Protein AF-0000000066306804 (afdb_homodimer)

Radius of gyration: 21.75 Å; Cα contacts (8 Å, |Δi|>4): 170; chains: 2; bounding box: 60×57×43 Å

pLDDT: mean 92.31, std 11.93, range [40.09, 97.94]

Nearest PDB structures (foldseek):
  1xsv-assembly1_B  TM=9.753E-01  e=1.752E-10  Staphylococcus aureus
  1s7o-assembly1_C  TM=7.996E-01  e=5.545E-06  Streptococcus pyogenes serotype M3
  6in7-assembly1_B  TM=7.404E-01  e=1.002E-01  Pseudomonas aeruginosa PAO1
  8z6g-assembly3_F  TM=7.260E-01  e=1.002E-01  Pseudomonas aeruginosa
  8z6g-assembly1_B  TM=7.284E-01  e=1.326E-01  Pseudomonas aeruginosa

Organism: Staphylococcus epidermidis (strain ATCC 35984 / DSM 28319 / BCRC 17069 / CCUG 31568 / BM 3577 / RP62A) (NCBI:txid176279)

Sequence (220 aa):
MGQNDLVKTLRMNYLFDFYQSLLTNKQKNYLELFYLQDYSLSEIADTFEVSRQAVYDNIRRTGDLVEDYESKLRLYQRFEKRRELYNLMKQSLNQPELLKQYITQLEELEMGQNDLVKTLRMNYLFDFYQSLLTNKQKNYLELFYLQDYSLSEIADTFEVSRQAVYDNIRRTGDLVEDYESKLRLYQRFEKRRELYNLMKQSLNQPELLKQYITQLEELE

InterPro domains:
  IPR007394 Putative helix-turn-helix protein, YlxM/p13-like [MF_00245] (6-103)
  IPR007394 Putative helix-turn-helix protein, YlxM/p13-like [PF04297] (7-103)
  IPR007394 Putative helix-turn-helix protein, YlxM/p13-like [PTHR40083] (5-109)
  IPR013324 RNA polymerase sigma factor, region 3/4-like [SSF88659] (5-107)
  IPR036388 Winged helix-like DNA-binding domain superfamily [G3DSA:1.10.10.10] (1-110)
  IPR054831 UPF0122 family protein [NF045758] (8-77)

Secondary structure (DSSP, 8-state):
--HHHHHHHHHHHHHHHHHGGGS-HHHHHHHIIIIIS---HHHHHHHHT--HHHHHHHHHHHHHHHHHHHHHH-HHHHHHHHHHHHHHHHHTTT-HHHHHHHHHHHHHH-/--HHHHHHHHHHHHHHHHHGGGS-HHHHHHHIIIIIS---HHHHHHHHT--HHHHHHHHHHHHHHHHHHHHHH-HHHHHHHHHHHHHHHHHTTT-HHHHHHHHHHHHHH-

Solvent-accessible surface area (backbone atoms only — not comparable to full-atom values): 12088 Å² total; per-residue (Å²): 126,54,77,73,49,51,54,52,44,54,52,46,55,56,49,41,72,69,46,43,73,79,44,52,70,69,54,39,50,51,43,43,38,40,71,70,65,65,42,50,56,60,56,51,11,61,73,69,72,49,52,46,63,58,42,47,51,48,46,52,51,46,50,52,49,52,51,49,49,37,76,58,62,34,59,64,62,49,48,53,51,48,49,52,50,50,53,52,39,68,77,34,43,90,34,44,70,59,39,52,50,50,52,52,51,52,59,67,70,101,126,54,77,72,50,52,53,52,44,54,52,45,56,56,48,41,74,68,47,42,73,79,44,54,71,67,54,39,50,51,43,42,38,41,70,71,64,65,42,49,55,60,56,50,11,62,73,68,72,49,51,46,63,58,43,48,51,49,45,51,53,46,49,52,49,51,51,49,49,38,76,58,60,35,58,64,62,48,49,54,52,48,50,52,48,51,54,51,40,69,77,33,42,92,34,46,71,60,39,52,51,49,52,51,52,52,58,66,71,99

Structure (mmCIF, N/CA/C/O backbone):
data_AF-0000000066306804-model_v1
#
loop_
_entity.id
_entity.type
_entity.pdbx_description
1 polymer 'UPF0122 protein SERP0802'
#
loop_
_atom_site.group_PDB
_atom_site.id
_atom_site.type_symbol
_atom_site.label_atom_id
_atom_site.label_alt_id
_atom_site.label_comp_id
_atom_site.label_asym_id
_atom_site.label_entity_id
_atom_site.label_seq_id
_atom_site.pdbx_PDB_ins_code
_atom_site.Cartn_x
_atom_site.Cartn_y
_atom_site.Cartn_z
_atom_site.occupancy
_atom_site.B_iso_or_equiv
_atom_site.auth_seq_id
_atom_site.auth_comp_id
_atom_site.auth_asym_id
_atom_site.auth_atom_id
_atom_site.pdbx_PDB_model_num
ATOM 1 N N . MET A 1 1 ? 31.297 4.625 1.407 1 40.09 1 MET A N 1
ATOM 2 C CA . MET A 1 1 ? 30 4.172 1.903 1 40.09 1 MET A CA 1
ATOM 3 C C . MET A 1 1 ? 30.078 2.725 2.381 1 40.09 1 MET A C 1
ATOM 5 O O . MET A 1 1 ? 30.484 1.838 1.63 1 40.09 1 MET A O 1
ATOM 9 N N . GLY A 1 2 ? 29.953 2.533 3.582 1 46.19 2 GLY A N 1
ATOM 10 C CA . GLY A 1 2 ? 30.234 1.192 4.066 1 46.19 2 GLY A CA 1
ATOM 11 C C . GLY A 1 2 ? 29.234 0.155 3.59 1 46.19 2 GLY A C 1
ATOM 12 O O . GLY A 1 2 ? 28.25 0.491 2.934 1 46.19 2 GLY A O 1
ATOM 13 N N . GLN A 1 3 ? 29.578 -1.092 3.752 1 44.31 3 GLN A N 1
ATOM 14 C CA . GLN A 1 3 ? 28.75 -2.246 3.404 1 44.31 3 GLN A CA 1
ATOM 15 C C . GLN A 1 3 ? 27.297 -2.043 3.834 1 44.31 3 GLN A C 1
ATOM 17 O O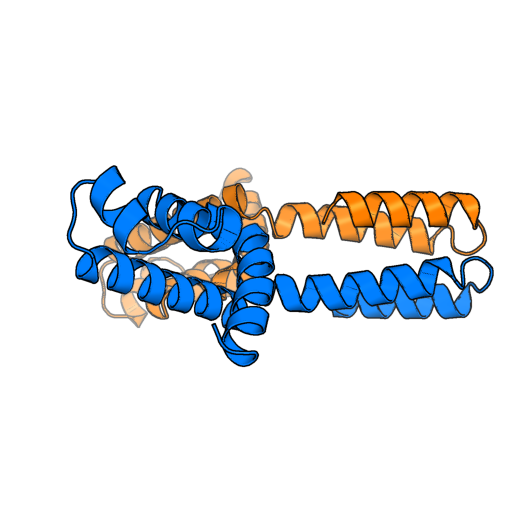 . GLN A 1 3 ? 26.375 -2.389 3.1 1 44.31 3 GLN A O 1
ATOM 22 N N . ASN A 1 4 ? 26.938 -1.532 5.156 1 45.56 4 ASN A N 1
ATOM 23 C CA . ASN A 1 4 ? 25.625 -1.22 5.707 1 45.56 4 ASN A CA 1
ATOM 24 C C . ASN A 1 4 ? 24.906 -0.161 4.875 1 45.56 4 ASN A C 1
ATOM 26 O O . ASN A 1 4 ? 23.688 -0.172 4.773 1 45.56 4 ASN A O 1
ATOM 30 N N . ASP A 1 5 ? 25.75 0.69 4.234 1 58.34 5 ASP A N 1
ATOM 31 C CA . ASP A 1 5 ? 25.219 1.785 3.426 1 58.34 5 ASP A CA 1
ATOM 32 C C . ASP A 1 5 ? 24.609 1.264 2.125 1 58.34 5 ASP A C 1
ATOM 34 O O . ASP A 1 5 ? 23.562 1.738 1.688 1 58.34 5 ASP A O 1
ATOM 38 N N . LEU A 1 6 ? 25.266 0.229 1.616 1 54.91 6 LEU A N 1
ATOM 39 C CA . LEU A 1 6 ? 24.812 -0.318 0.342 1 54.91 6 LEU A CA 1
ATOM 40 C C . LEU A 1 6 ? 23.469 -1.017 0.499 1 54.91 6 LEU A C 1
ATOM 42 O O . LEU A 1 6 ? 22.578 -0.872 -0.351 1 54.91 6 LEU A O 1
ATOM 46 N N . VAL A 1 7 ? 23.438 -1.779 1.509 1 56.75 7 VAL A N 1
ATOM 47 C CA . VAL A 1 7 ? 22.203 -2.537 1.763 1 56.75 7 VAL A CA 1
ATOM 48 C C . VAL A 1 7 ? 21.047 -1.578 2.021 1 56.75 7 VAL A C 1
ATOM 50 O O . VAL A 1 7 ? 19.938 -1.802 1.548 1 56.75 7 VAL A O 1
ATOM 53 N N . LYS A 1 8 ? 21.328 -0.623 2.725 1 69.38 8 LYS A N 1
ATOM 54 C CA . LYS A 1 8 ? 20.312 0.396 2.979 1 69.38 8 LYS A CA 1
ATOM 55 C C . LYS A 1 8 ? 19.891 1.08 1.683 1 69.38 8 LYS A C 1
ATOM 57 O O . LYS A 1 8 ? 18.703 1.361 1.484 1 69.38 8 LYS A O 1
ATOM 62 N N . THR A 1 9 ? 20.797 1.147 0.812 1 80.25 9 THR A N 1
ATOM 63 C CA . THR A 1 9 ? 20.531 1.796 -0.469 1 80.25 9 THR A CA 1
ATOM 64 C C . THR A 1 9 ? 19.641 0.921 -1.349 1 80.25 9 THR A C 1
ATOM 66 O O . THR A 1 9 ? 18.672 1.407 -1.944 1 80.25 9 THR A O 1
ATOM 69 N N . LEU A 1 10 ? 19.984 -0.354 -1.364 1 82.62 10 LEU A N 1
ATOM 70 C CA . LEU A 1 10 ? 19.188 -1.25 -2.201 1 82.62 10 LEU A CA 1
ATOM 71 C C . LEU A 1 10 ? 17.75 -1.344 -1.693 1 82.62 10 LEU A C 1
ATOM 73 O O . LEU A 1 10 ? 16.812 -1.277 -2.48 1 82.62 10 LEU A O 1
ATOM 77 N N . ARG A 1 11 ? 17.594 -1.507 -0.396 1 88.94 11 ARG A N 1
ATOM 78 C CA . ARG A 1 11 ? 16.266 -1.574 0.213 1 88.94 11 ARG A CA 1
ATOM 79 C C . ARG A 1 11 ? 15.469 -0.312 -0.08 1 88.94 11 ARG A C 1
ATOM 81 O O . ARG A 1 11 ? 14.289 -0.388 -0.435 1 88.94 11 ARG A O 1
ATOM 88 N N . MET A 1 12 ? 16.094 0.75 -0.018 1 91.44 12 MET A N 1
ATOM 89 C CA . MET A 1 12 ? 15.406 2.012 -0.266 1 91.44 12 MET A CA 1
ATOM 90 C C . MET A 1 12 ? 14.945 2.104 -1.717 1 91.44 12 MET A C 1
ATOM 92 O O . MET A 1 12 ? 13.875 2.648 -1.999 1 91.44 12 MET A O 1
ATOM 96 N N . ASN A 1 13 ? 15.727 1.547 -2.633 1 90.06 13 ASN A N 1
ATOM 97 C CA . ASN A 1 13 ? 15.328 1.533 -4.035 1 90.06 13 ASN A CA 1
ATOM 98 C C . ASN A 1 13 ? 14.023 0.764 -4.238 1 90.06 13 ASN A C 1
ATOM 100 O O . ASN A 1 13 ? 13.125 1.227 -4.945 1 90.06 13 ASN A O 1
ATOM 104 N N . TYR A 1 14 ? 13.977 -0.297 -3.535 1 91.81 14 TYR A N 1
ATOM 105 C CA . TYR A 1 14 ? 12.766 -1.104 -3.652 1 91.81 14 TYR A CA 1
ATOM 106 C C . TYR A 1 14 ? 11.586 -0.419 -2.971 1 91.81 14 TYR A C 1
ATOM 108 O O . TYR A 1 14 ? 10.492 -0.342 -3.537 1 91.81 14 TYR A O 1
ATOM 116 N N . LEU A 1 15 ? 11.828 0.082 -1.816 1 95.06 15 LEU A N 1
ATOM 117 C CA . LEU A 1 15 ? 10.758 0.746 -1.083 1 95.06 15 LEU A CA 1
ATOM 118 C C . LEU A 1 15 ? 10.266 1.978 -1.836 1 95.06 15 LEU A C 1
ATOM 120 O O . LEU A 1 15 ? 9.07 2.275 -1.833 1 95.06 15 LEU A O 1
ATOM 124 N N . PHE A 1 16 ? 11.195 2.637 -2.465 1 93.94 16 PHE A N 1
ATOM 125 C CA . PHE A 1 16 ? 10.852 3.824 -3.236 1 93.94 16 PHE A CA 1
ATOM 126 C C . PHE A 1 16 ? 9.828 3.49 -4.316 1 93.94 16 PHE A C 1
ATOM 128 O O . PHE A 1 16 ? 8.867 4.234 -4.52 1 93.94 16 PHE A O 1
ATOM 135 N N . ASP A 1 17 ? 9.961 2.416 -4.926 1 92.31 17 ASP A N 1
ATOM 136 C CA . ASP A 1 17 ? 9.062 2.008 -6.008 1 92.31 17 ASP A CA 1
ATOM 137 C C . ASP A 1 17 ? 7.633 1.834 -5.5 1 92.31 17 ASP A C 1
ATOM 139 O O . ASP A 1 17 ? 6.676 2.129 -6.219 1 92.31 17 ASP A O 1
ATOM 143 N N . PHE A 1 18 ? 7.465 1.447 -4.316 1 95 18 PHE A N 1
ATOM 144 C CA . PHE A 1 18 ? 6.152 1.123 -3.766 1 95 18 PHE A CA 1
ATOM 145 C C . PHE A 1 18 ? 5.508 2.355 -3.143 1 95 18 PHE A C 1
ATOM 147 O O . PHE A 1 18 ? 4.289 2.52 -3.201 1 95 18 PHE A O 1
ATOM 154 N N . TYR A 1 19 ? 6.359 3.199 -2.617 1 96.56 19 TYR A N 1
ATOM 155 C CA . TYR A 1 19 ? 5.75 4.176 -1.725 1 96.56 19 TYR A CA 1
ATOM 156 C C . TYR A 1 19 ? 5.992 5.598 -2.223 1 96.56 19 TYR A C 1
ATOM 158 O O . TYR A 1 19 ? 5.492 6.559 -1.639 1 96.56 19 TYR A O 1
ATOM 166 N N . GLN A 1 20 ? 6.664 5.816 -3.354 1 95 20 GLN A N 1
ATOM 167 C CA . GLN A 1 20 ? 7.008 7.152 -3.828 1 95 20 GLN A CA 1
ATOM 168 C C . GLN A 1 20 ? 5.754 7.973 -4.121 1 95 20 GLN A C 1
ATOM 170 O O . GLN A 1 20 ? 5.758 9.195 -3.965 1 95 20 GLN A O 1
ATOM 175 N N . SER A 1 21 ? 4.746 7.281 -4.484 1 96.06 21 SER A N 1
ATOM 176 C CA . SER A 1 21 ? 3.529 7.992 -4.859 1 96.06 21 SER A CA 1
ATOM 177 C C . SER A 1 21 ? 2.879 8.648 -3.646 1 96.06 21 SER A C 1
ATOM 179 O O . SER A 1 21 ? 2.025 9.531 -3.795 1 96.06 21 SER A O 1
ATOM 181 N N . LEU A 1 22 ? 3.244 8.281 -2.43 1 96.44 22 LEU A N 1
ATOM 182 C CA . LEU A 1 22 ? 2.691 8.844 -1.202 1 96.44 22 LEU A CA 1
ATOM 183 C C . LEU A 1 22 ? 3.506 10.047 -0.742 1 96.44 22 LEU A C 1
ATOM 185 O O . LEU A 1 22 ? 3.117 10.742 0.2 1 96.44 22 LEU A O 1
ATOM 189 N N . LEU A 1 23 ? 4.613 10.273 -1.404 1 96.81 23 LEU A N 1
ATOM 190 C CA . LEU A 1 23 ? 5.531 11.328 -0.989 1 96.81 23 LEU A CA 1
ATOM 191 C C . LEU A 1 23 ? 5.223 12.633 -1.713 1 96.81 23 LEU A C 1
ATOM 193 O O . LEU A 1 23 ? 4.629 12.625 -2.793 1 96.81 23 LEU A O 1
ATOM 197 N N . THR A 1 24 ? 5.59 13.695 -1.094 1 96.06 24 THR A N 1
ATOM 198 C CA . THR A 1 24 ? 5.52 14.969 -1.795 1 96.06 24 THR A CA 1
ATOM 199 C C . THR A 1 24 ? 6.551 15.031 -2.918 1 96.06 24 THR A C 1
ATOM 201 O O . THR A 1 24 ? 7.492 14.234 -2.943 1 96.06 24 THR A O 1
ATOM 204 N N . ASN A 1 25 ? 6.391 15.969 -3.875 1 96 25 ASN A N 1
ATOM 205 C CA . ASN A 1 25 ? 7.336 16.125 -4.973 1 96 25 ASN A CA 1
ATOM 206 C C . ASN A 1 25 ? 8.75 16.391 -4.465 1 96 25 ASN A C 1
ATOM 208 O O . ASN A 1 25 ? 9.719 15.836 -4.984 1 96 25 ASN A O 1
ATOM 212 N N . LYS A 1 26 ? 8.805 17.172 -3.463 1 95.69 26 LYS A N 1
ATOM 213 C CA . LYS A 1 26 ? 10.117 17.5 -2.904 1 95.69 26 LYS A CA 1
ATOM 214 C C . LYS A 1 26 ? 10.789 16.266 -2.328 1 95.69 26 LYS A C 1
ATOM 216 O O . LYS A 1 26 ? 11.961 16 -2.613 1 95.69 26 LYS A O 1
ATOM 221 N N . GLN A 1 27 ? 10.062 15.5 -1.583 1 95.75 27 GLN A N 1
ATOM 222 C CA . GLN A 1 27 ? 10.57 14.273 -0.989 1 95.75 27 GLN A CA 1
ATOM 223 C C . GLN A 1 27 ? 11 13.281 -2.064 1 95.75 27 GLN A C 1
ATOM 225 O O . GLN A 1 27 ? 12.094 12.711 -1.987 1 95.75 27 GLN A O 1
ATOM 230 N N . LYS A 1 28 ? 10.156 13.203 -3.014 1 95.69 28 LYS A N 1
ATOM 231 C CA . LYS A 1 28 ? 10.406 12.281 -4.121 1 95.69 28 LYS A CA 1
ATOM 232 C C . LYS A 1 28 ? 11.68 12.664 -4.875 1 95.69 28 LYS A C 1
ATOM 234 O O . LYS A 1 28 ? 12.531 11.812 -5.137 1 95.69 28 LYS A O 1
ATOM 239 N N . ASN A 1 29 ? 11.773 13.875 -5.145 1 95.38 29 ASN A N 1
ATOM 240 C CA . ASN A 1 29 ? 12.914 14.359 -5.914 1 95.38 29 ASN A CA 1
ATOM 241 C C . ASN A 1 29 ? 14.234 14.133 -5.168 1 95.38 29 ASN A C 1
ATOM 243 O O . ASN A 1 29 ? 15.203 13.641 -5.75 1 95.38 29 ASN A O 1
ATOM 247 N N . TYR A 1 30 ? 14.227 14.469 -3.924 1 95.44 30 TYR A N 1
ATOM 248 C CA . TYR A 1 30 ? 15.438 14.297 -3.127 1 95.44 30 TYR A CA 1
ATOM 249 C C . TYR A 1 30 ? 15.859 12.836 -3.082 1 95.44 30 TYR A C 1
ATOM 251 O O . TYR A 1 30 ? 17.031 12.516 -3.283 1 95.44 30 TYR A O 1
ATOM 259 N N . LEU A 1 31 ? 14.938 11.992 -2.828 1 94 31 LEU A 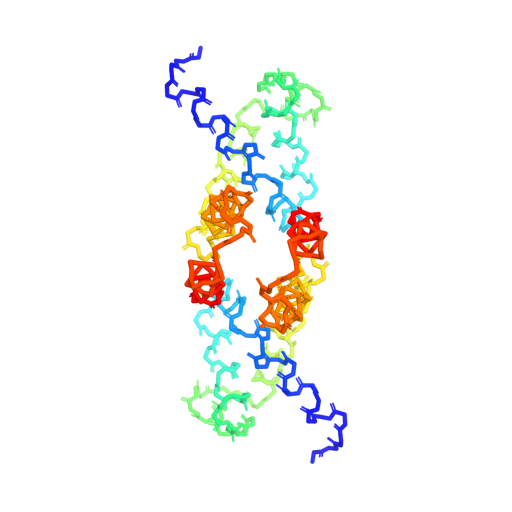N 1
ATOM 260 C CA . LEU A 1 31 ? 15.227 10.57 -2.709 1 94 31 LEU A CA 1
ATOM 261 C C . LEU A 1 31 ? 15.719 10 -4.039 1 94 31 LEU A C 1
ATOM 263 O O . LEU A 1 31 ? 16.688 9.242 -4.074 1 94 31 LEU A O 1
ATOM 267 N N . GLU A 1 32 ? 15.008 10.406 -5.066 1 94.06 32 GLU A N 1
ATOM 268 C CA . GLU A 1 32 ? 15.367 9.922 -6.395 1 94.06 32 GLU A CA 1
ATOM 269 C C . GLU A 1 32 ? 16.797 10.328 -6.762 1 94.06 32 GLU A C 1
ATOM 271 O O . GLU A 1 32 ? 17.594 9.492 -7.199 1 94.06 32 GLU A O 1
ATOM 276 N N . LEU A 1 33 ? 17.141 11.523 -6.551 1 95.44 33 LEU A N 1
ATOM 277 C CA . LEU A 1 33 ? 18.453 12.016 -6.906 1 95.44 33 LEU A CA 1
ATOM 278 C C . LEU A 1 33 ? 19.531 11.336 -6.078 1 95.44 33 LEU A C 1
ATOM 280 O O . LEU A 1 33 ? 20.562 10.891 -6.617 1 95.44 33 LEU A O 1
ATOM 284 N N . PHE A 1 34 ? 19.328 11.133 -4.852 1 95.06 34 PHE A N 1
ATOM 285 C CA . PHE A 1 34 ? 20.328 10.602 -3.943 1 95.06 34 PHE A CA 1
ATOM 286 C C . PHE A 1 34 ? 20.469 9.094 -4.105 1 95.06 34 PHE A C 1
ATOM 288 O O . PHE A 1 34 ? 21.562 8.578 -4.328 1 95.06 34 PHE A O 1
ATOM 295 N N . TYR A 1 35 ? 19.344 8.422 -4.117 1 91.69 35 TYR A N 1
ATOM 296 C CA . TYR A 1 35 ? 19.391 6.969 -4.035 1 91.69 35 TYR A CA 1
ATOM 297 C C . TYR A 1 35 ? 19.375 6.344 -5.422 1 91.69 35 TYR A C 1
ATOM 299 O O . TYR A 1 35 ? 19.891 5.242 -5.625 1 91.69 35 TYR A O 1
ATOM 307 N N . LEU A 1 36 ? 18.766 7.047 -6.355 1 89.25 36 LEU A N 1
ATOM 308 C CA . LEU A 1 36 ? 18.594 6.422 -7.668 1 89.25 36 LEU A CA 1
ATOM 309 C C . LEU A 1 36 ? 19.594 7 -8.672 1 89.25 36 LEU A C 1
ATOM 311 O O . LEU A 1 36 ? 20.062 6.289 -9.562 1 89.25 36 LEU A O 1
ATOM 315 N N . GLN A 1 37 ? 19.891 8.188 -8.484 1 92.75 37 GLN A N 1
ATOM 316 C CA . GLN A 1 37 ? 20.766 8.844 -9.461 1 92.75 37 GLN A CA 1
ATOM 317 C C . GLN A 1 37 ? 22.156 9.078 -8.898 1 92.75 37 GLN A C 1
ATOM 319 O O . GLN A 1 37 ? 23.016 9.648 -9.57 1 92.75 37 GLN A O 1
ATOM 324 N N . ASP A 1 38 ? 22.375 8.812 -7.617 1 92.44 38 ASP A N 1
ATOM 325 C CA . ASP A 1 38 ? 23.688 8.789 -6.965 1 92.44 38 ASP A CA 1
ATOM 326 C C . ASP A 1 38 ? 24.25 10.203 -6.84 1 92.44 38 ASP A C 1
ATOM 328 O O . ASP A 1 38 ? 25.469 10.398 -6.945 1 92.44 38 ASP A O 1
ATOM 332 N N . TYR A 1 39 ? 23.391 11.172 -6.762 1 95.62 39 TYR A N 1
ATOM 333 C CA . TYR A 1 39 ? 23.859 12.508 -6.426 1 95.62 39 TYR A CA 1
ATOM 334 C C . TYR A 1 39 ? 24.344 12.57 -4.98 1 95.62 39 TYR A C 1
ATOM 336 O O . TYR A 1 39 ? 23.828 11.859 -4.117 1 95.62 39 TYR A O 1
ATOM 344 N N . SER A 1 40 ? 25.281 13.43 -4.758 1 94.81 40 SER A N 1
ATOM 345 C CA . SER A 1 40 ? 25.688 13.688 -3.381 1 94.81 40 SER A CA 1
ATOM 346 C C . SER A 1 40 ? 24.75 14.695 -2.711 1 94.81 40 SER A C 1
ATOM 348 O O . SER A 1 40 ? 24 15.391 -3.387 1 94.81 40 SER A O 1
ATOM 350 N N . LEU A 1 41 ? 24.859 14.75 -1.358 1 96.62 41 LEU A N 1
ATOM 351 C CA . LEU A 1 41 ? 24.094 15.742 -0.623 1 96.62 41 LEU A CA 1
ATOM 352 C C . LEU A 1 41 ? 24.391 17.156 -1.132 1 96.62 41 LEU A C 1
ATOM 354 O O . LEU A 1 41 ? 23.469 17.969 -1.296 1 96.62 41 LEU A O 1
ATOM 358 N N . SER A 1 42 ? 25.688 17.391 -1.454 1 97.25 42 SER A N 1
ATOM 359 C CA . SER A 1 42 ? 26.109 18.703 -1.896 1 97.25 42 SER A CA 1
ATOM 360 C C . SER A 1 42 ? 25.562 19.031 -3.277 1 97.25 42 SER A C 1
ATOM 362 O O . SER A 1 42 ? 25.125 20.172 -3.523 1 97.25 42 SER A O 1
ATOM 364 N N . GLU A 1 43 ? 25.547 18.125 -4.145 1 97.81 43 GLU A N 1
ATOM 365 C CA . GLU A 1 43 ? 25.016 18.328 -5.488 1 97.81 43 GLU A CA 1
ATOM 366 C C . GLU A 1 43 ? 23.516 18.656 -5.445 1 97.81 43 GLU A C 1
ATOM 368 O O . GLU A 1 43 ? 23.047 19.531 -6.18 1 97.81 43 GLU A O 1
ATOM 373 N N . ILE A 1 44 ? 22.828 17.953 -4.566 1 97.69 44 ILE A N 1
ATOM 374 C CA . ILE A 1 44 ? 21.391 18.203 -4.418 1 97.69 44 ILE A CA 1
ATOM 375 C C . ILE A 1 44 ? 21.156 19.578 -3.814 1 97.69 44 ILE A C 1
ATOM 377 O O . ILE A 1 44 ? 20.297 20.328 -4.27 1 97.69 44 ILE A O 1
ATOM 381 N N . ALA A 1 45 ? 21.969 19.922 -2.855 1 97.69 45 ALA A N 1
ATOM 382 C CA . ALA A 1 45 ? 21.875 21.234 -2.217 1 97.69 45 ALA A CA 1
ATOM 383 C C . ALA A 1 45 ? 22.078 22.359 -3.234 1 97.69 45 ALA A C 1
ATOM 385 O O . ALA A 1 45 ? 21.328 23.328 -3.244 1 97.69 45 ALA A O 1
ATOM 386 N N . ASP A 1 46 ? 23 22.188 -4.105 1 97.31 46 ASP A N 1
ATOM 387 C CA . ASP A 1 46 ? 23.297 23.172 -5.145 1 97.31 46 ASP A CA 1
ATOM 388 C C . ASP A 1 46 ? 22.141 23.266 -6.148 1 97.31 46 ASP A C 1
ATOM 390 O O . ASP A 1 46 ? 21.766 24.359 -6.562 1 97.31 46 ASP A O 1
ATOM 394 N N . THR A 1 47 ? 21.609 22.141 -6.48 1 95.5 47 THR A N 1
ATOM 395 C CA . THR A 1 47 ? 20.547 22.047 -7.477 1 95.5 47 THR A CA 1
ATOM 396 C C . THR A 1 47 ? 19.312 22.797 -7.012 1 95.5 47 THR A C 1
ATOM 398 O O . THR A 1 47 ? 18.656 23.484 -7.805 1 95.5 47 THR A O 1
ATOM 401 N N . PHE A 1 48 ? 19.016 22.672 -5.738 1 96.38 48 PHE A N 1
ATOM 402 C CA . PHE A 1 48 ? 17.766 23.219 -5.227 1 96.38 48 PHE A CA 1
ATOM 403 C C . PHE A 1 48 ? 18.016 24.484 -4.414 1 96.38 48 PHE A C 1
ATOM 405 O O . PHE A 1 48 ? 17.094 25.047 -3.818 1 96.38 48 PHE A O 1
ATOM 412 N N . GLU A 1 49 ? 19.266 24.891 -4.363 1 97.12 49 GLU A N 1
ATOM 413 C CA . GLU A 1 49 ? 19.656 26.109 -3.676 1 97.12 49 GLU A CA 1
ATOM 414 C C . GLU A 1 49 ? 19.234 26.094 -2.211 1 97.12 49 GLU A C 1
ATOM 416 O O . GLU A 1 49 ? 18.609 27.031 -1.729 1 97.12 49 GLU A O 1
ATOM 421 N N . VAL A 1 50 ? 19.578 24.984 -1.532 1 97.44 50 VAL A N 1
ATOM 422 C CA . VAL A 1 50 ? 19.359 24.812 -0.1 1 97.44 50 VAL A CA 1
ATOM 423 C C . VAL A 1 50 ? 20.625 24.297 0.564 1 97.44 50 VAL A C 1
ATOM 425 O O . VAL A 1 50 ? 21.609 23.984 -0.117 1 97.44 50 VAL A O 1
ATOM 428 N N . SER A 1 51 ? 20.641 24.312 1.851 1 97.25 51 SER A N 1
ATOM 429 C CA . SER A 1 51 ? 21.828 23.844 2.564 1 97.25 51 SER A CA 1
ATOM 430 C C . SER A 1 51 ? 21.938 22.328 2.5 1 97.25 51 SER A C 1
ATOM 432 O O . SER A 1 51 ? 20.938 21.625 2.379 1 97.25 51 SER A O 1
ATOM 434 N N . ARG A 1 52 ? 23.188 21.922 2.627 1 96.69 52 ARG A N 1
ATOM 435 C CA . ARG A 1 52 ? 23.453 20.5 2.684 1 96.69 52 ARG A CA 1
ATOM 436 C C . ARG A 1 52 ? 22.719 19.844 3.85 1 96.69 52 ARG A C 1
ATOM 438 O O . ARG A 1 52 ? 22.203 18.734 3.721 1 96.69 52 ARG A O 1
ATOM 445 N N . GLN A 1 53 ? 22.641 20.531 4.875 1 97.38 53 GLN A N 1
ATOM 446 C CA . GLN A 1 53 ? 21.984 20.016 6.066 1 97.38 53 GLN A CA 1
ATOM 447 C C . GLN A 1 53 ? 20.484 19.844 5.824 1 97.38 53 GLN A C 1
ATOM 449 O O . GLN A 1 53 ? 19.891 18.844 6.266 1 97.38 53 GLN A O 1
ATOM 454 N N . ALA A 1 54 ? 19.891 20.734 5.145 1 96.88 54 ALA A N 1
ATOM 455 C CA . ALA A 1 54 ? 18.469 20.641 4.828 1 96.88 54 ALA A CA 1
ATOM 456 C C . ALA A 1 54 ? 18.172 19.422 3.961 1 96.88 54 ALA A C 1
ATOM 458 O O . ALA A 1 54 ? 17.172 18.734 4.16 1 96.88 54 ALA A O 1
ATOM 459 N N . VAL A 1 55 ? 19.078 19.203 3.045 1 97.31 55 VAL A N 1
ATOM 460 C CA . VAL A 1 55 ? 18.938 18.047 2.172 1 97.31 55 VAL A CA 1
ATOM 461 C C . VAL A 1 55 ? 19.062 16.766 2.99 1 97.31 55 VAL A C 1
ATOM 463 O O . VAL A 1 55 ? 18.219 15.867 2.883 1 97.31 55 VAL A O 1
ATOM 466 N N . TYR A 1 56 ? 20.031 16.766 3.799 1 96.69 56 TYR A N 1
ATOM 467 C CA . TYR A 1 56 ? 20.266 15.594 4.637 1 96.69 56 TYR A CA 1
ATOM 468 C C . TYR A 1 56 ? 19.047 15.297 5.512 1 96.69 56 TYR A C 1
ATOM 470 O O . TYR A 1 56 ? 18.578 14.156 5.566 1 96.69 56 TYR A O 1
ATOM 478 N N . ASP A 1 57 ? 18.547 16.25 6.094 1 97.31 57 ASP A N 1
ATOM 479 C CA . ASP A 1 57 ? 17.422 16.094 7 1 97.31 57 ASP A CA 1
ATOM 480 C C . ASP A 1 57 ? 16.188 15.586 6.262 1 97.31 57 ASP A C 1
ATOM 482 O O . ASP A 1 57 ? 15.469 14.727 6.766 1 97.31 57 ASP A O 1
ATOM 486 N N . ASN A 1 58 ? 15.953 16.125 5.203 1 96.88 58 ASN A N 1
ATOM 487 C CA . ASN A 1 58 ? 14.789 15.711 4.418 1 96.88 58 ASN A CA 1
ATOM 488 C C . ASN A 1 58 ? 14.898 14.258 3.984 1 96.88 58 ASN A C 1
ATOM 490 O O . ASN A 1 58 ? 13.938 13.5 4.098 1 96.88 58 ASN A O 1
ATOM 494 N N . ILE A 1 59 ? 16.062 13.914 3.428 1 95.5 59 ILE A N 1
ATOM 495 C CA . ILE A 1 59 ? 16.266 12.547 2.955 1 95.5 59 ILE A CA 1
ATOM 496 C C . ILE A 1 59 ? 16.109 11.57 4.113 1 95.5 59 ILE A C 1
ATOM 498 O O . ILE A 1 59 ? 15.453 10.531 3.969 1 95.5 59 ILE A O 1
ATOM 502 N N . ARG A 1 60 ? 16.688 11.938 5.152 1 95.12 60 ARG A N 1
ATOM 503 C CA . ARG A 1 60 ? 16.578 11.086 6.332 1 95.12 60 ARG A CA 1
ATOM 504 C C . ARG A 1 60 ? 15.133 10.914 6.762 1 95.12 60 ARG A C 1
ATOM 506 O O . ARG A 1 60 ? 14.664 9.789 6.961 1 95.12 60 ARG A O 1
ATOM 513 N N . ARG A 1 61 ? 14.359 11.977 6.875 1 96.56 61 ARG A N 1
ATOM 514 C CA . ARG A 1 61 ? 12.969 11.938 7.301 1 96.56 61 ARG A CA 1
ATOM 515 C C . ARG A 1 61 ? 12.102 11.18 6.293 1 96.56 61 ARG A C 1
ATOM 517 O O . ARG A 1 61 ? 11.195 10.438 6.68 1 96.56 61 ARG A O 1
ATOM 524 N N . THR A 1 62 ? 12.391 11.445 5.117 1 96.75 62 THR A N 1
ATOM 525 C CA . THR A 1 62 ? 11.648 10.75 4.066 1 96.75 62 THR A CA 1
ATOM 526 C C . THR A 1 62 ? 11.922 9.25 4.113 1 96.75 62 THR A C 1
ATOM 528 O O . THR A 1 62 ? 11.008 8.445 3.936 1 96.75 62 THR A O 1
ATOM 531 N N . GLY A 1 63 ? 13.172 8.914 4.277 1 94.81 63 GLY A N 1
ATOM 532 C CA . GLY A 1 63 ? 13.5 7.508 4.457 1 94.81 63 GLY A CA 1
ATOM 533 C C . GLY A 1 63 ? 12.758 6.863 5.613 1 94.81 63 GLY A C 1
ATOM 534 O O . GLY A 1 63 ? 12.211 5.766 5.473 1 94.81 63 GLY A O 1
ATOM 535 N N . ASP A 1 64 ? 12.734 7.562 6.703 1 96.06 64 ASP A N 1
ATOM 536 C CA . ASP A 1 64 ? 12 7.074 7.867 1 96.06 64 ASP A CA 1
ATOM 537 C C . ASP A 1 64 ? 10.516 6.898 7.551 1 96.06 64 ASP A C 1
ATOM 539 O O . ASP A 1 64 ? 9.891 5.93 7.988 1 96.06 64 ASP A O 1
ATOM 543 N N . LEU A 1 65 ? 10 7.844 6.836 1 96.38 65 LEU A N 1
ATOM 544 C CA . LEU A 1 65 ? 8.594 7.801 6.449 1 96.38 65 LEU A CA 1
ATOM 545 C C . LEU A 1 65 ? 8.305 6.578 5.586 1 96.38 65 LEU A C 1
ATOM 547 O O . LEU A 1 65 ? 7.324 5.867 5.82 1 96.38 65 LEU A O 1
ATOM 551 N N . VAL A 1 66 ? 9.148 6.34 4.637 1 96.19 66 VAL A N 1
ATOM 552 C CA . VAL A 1 66 ? 9 5.203 3.736 1 96.19 66 VAL A CA 1
ATOM 553 C C . VAL A 1 66 ? 9.102 3.9 4.527 1 96.19 66 VAL A C 1
ATOM 555 O O . VAL A 1 66 ? 8.312 2.979 4.32 1 96.19 66 VAL A O 1
ATOM 558 N N . GLU A 1 67 ? 9.977 3.846 5.461 1 96.19 67 GLU A N 1
ATOM 559 C CA . GLU A 1 67 ? 10.109 2.67 6.316 1 96.19 67 GLU A CA 1
ATOM 560 C C . GLU A 1 67 ? 8.875 2.494 7.199 1 96.19 67 GLU A C 1
ATOM 562 O O . GLU A 1 67 ? 8.438 1.367 7.449 1 96.19 67 GLU A O 1
ATOM 567 N N . ASP A 1 68 ? 8.422 3.559 7.609 1 96.81 68 ASP A N 1
ATOM 568 C CA . ASP A 1 68 ? 7.199 3.5 8.406 1 96.81 68 ASP A CA 1
ATOM 569 C C . ASP A 1 68 ? 6.039 2.949 7.582 1 96.81 68 ASP A C 1
ATOM 571 O O . ASP A 1 68 ? 5.281 2.098 8.055 1 96.81 68 ASP A O 1
ATOM 575 N N . TYR A 1 69 ? 5.883 3.418 6.328 1 96.88 69 TYR A N 1
ATOM 576 C CA . TYR A 1 69 ? 4.863 2.879 5.438 1 96.88 69 TYR A CA 1
ATOM 577 C C . TYR A 1 69 ? 5.023 1.372 5.273 1 96.88 69 TYR A C 1
ATOM 579 O O . TYR A 1 69 ? 4.039 0.629 5.316 1 96.88 69 TYR A O 1
ATOM 587 N N . GLU A 1 70 ? 6.254 0.953 5.141 1 97.44 70 GLU A N 1
ATOM 588 C CA . GLU A 1 70 ? 6.492 -0.472 4.938 1 97.44 70 GLU A CA 1
ATOM 589 C C . GLU A 1 70 ? 6.133 -1.276 6.184 1 97.44 70 GLU A C 1
ATOM 591 O O . GLU A 1 70 ? 5.609 -2.387 6.082 1 97.44 70 GLU A O 1
ATOM 596 N N . SER A 1 71 ? 6.453 -0.749 7.336 1 97.06 71 SER A N 1
ATOM 597 C CA . SER A 1 71 ? 6.109 -1.443 8.578 1 97.06 71 SER A CA 1
ATOM 598 C C . SER A 1 71 ? 4.602 -1.593 8.727 1 97.06 71 SER A C 1
ATOM 600 O O . SER A 1 71 ? 4.121 -2.553 9.328 1 97.06 71 SER A O 1
ATOM 602 N N . LYS A 1 72 ? 3.871 -0.717 8.031 1 95.5 72 LYS A N 1
ATOM 603 C CA . LYS A 1 72 ? 2.418 -0.7 8.164 1 95.5 72 LYS A CA 1
ATOM 604 C C . LYS A 1 72 ? 1.755 -1.49 7.043 1 95.5 72 LYS A C 1
ATOM 606 O O . LYS A 1 72 ? 0.837 -2.277 7.285 1 95.5 72 LYS A O 1
ATOM 611 N N . LEU A 1 73 ? 2.268 -1.335 5.863 1 95.88 73 LEU A N 1
ATOM 612 C CA . LEU A 1 73 ? 1.579 -1.89 4.703 1 95.88 73 LEU A CA 1
ATOM 613 C C . LEU A 1 73 ? 2.248 -3.178 4.238 1 95.88 73 LEU A C 1
ATOM 615 O O . LEU A 1 73 ? 1.597 -4.043 3.646 1 95.88 73 LEU A O 1
ATOM 619 N N . ARG A 1 74 ? 3.631 -3.248 4.398 1 96.06 74 ARG A N 1
ATOM 620 C CA . ARG A 1 74 ? 4.426 -4.426 4.078 1 96.06 74 ARG A CA 1
ATOM 621 C C . ARG A 1 74 ? 4.32 -4.773 2.598 1 96.06 74 ARG A C 1
ATOM 623 O O . ARG A 1 74 ? 4.242 -5.949 2.234 1 96.06 74 ARG A O 1
ATOM 630 N N . LEU A 1 75 ? 4.27 -3.748 1.783 1 95.88 75 LEU A N 1
ATOM 631 C CA . LEU A 1 75 ? 4.125 -3.996 0.353 1 95.88 75 LEU A CA 1
ATOM 632 C C . LEU A 1 75 ? 5.348 -4.711 -0.202 1 95.88 75 LEU A C 1
ATOM 634 O O . LEU A 1 75 ? 5.219 -5.68 -0.958 1 95.88 75 LEU A O 1
ATOM 638 N N . TYR A 1 76 ? 6.555 -4.316 0.151 1 96.06 76 TYR A N 1
ATOM 639 C CA . TYR A 1 76 ? 7.773 -4.934 -0.354 1 96.06 76 TYR A CA 1
ATOM 640 C C . TYR A 1 76 ? 7.934 -6.352 0.185 1 96.06 76 TYR A C 1
ATOM 642 O O . TYR A 1 76 ? 8.297 -7.266 -0.556 1 96.06 76 TYR A O 1
ATOM 650 N N . GLN A 1 77 ? 7.707 -6.555 1.422 1 95.94 77 GLN A N 1
ATOM 651 C CA . GLN A 1 77 ? 7.809 -7.879 2.029 1 95.94 77 GLN A CA 1
ATOM 652 C C . GLN A 1 77 ? 6.891 -8.875 1.33 1 95.94 77 GLN A C 1
ATOM 654 O O . GLN A 1 77 ? 7.309 -9.984 0.998 1 95.94 77 GLN A O 1
ATOM 659 N N . ARG A 1 78 ? 5.641 -8.461 1.099 1 94.88 78 ARG A N 1
ATOM 660 C CA . ARG A 1 78 ? 4.676 -9.336 0.438 1 94.88 78 ARG A CA 1
ATOM 661 C C . ARG A 1 78 ? 5.07 -9.586 -1.014 1 94.88 78 ARG A C 1
ATOM 663 O O . ARG A 1 78 ? 4.879 -10.695 -1.531 1 94.88 78 ARG A O 1
ATOM 670 N N . PHE A 1 79 ? 5.57 -8.547 -1.597 1 95.81 79 PHE A N 1
ATOM 671 C CA . PHE A 1 79 ? 6.051 -8.672 -2.967 1 95.81 79 PHE A CA 1
ATOM 672 C C . PHE A 1 79 ? 7.141 -9.734 -3.062 1 95.81 79 PHE A C 1
ATOM 674 O O . PHE A 1 79 ? 7.102 -10.594 -3.943 1 95.81 79 PHE A O 1
ATOM 681 N N . GLU A 1 80 ? 8.07 -9.656 -2.189 1 95.5 80 GLU A N 1
ATOM 682 C CA . GLU A 1 80 ? 9.172 -10.617 -2.18 1 95.5 80 GLU A CA 1
ATOM 683 C C . GLU A 1 80 ? 8.664 -12.039 -1.964 1 95.5 80 GLU A C 1
ATOM 685 O O . GLU A 1 80 ? 9.109 -12.977 -2.631 1 95.5 80 GLU A O 1
ATOM 690 N N . LYS A 1 81 ? 7.73 -12.148 -1.084 1 97 81 LYS A N 1
ATOM 691 C CA . LYS A 1 81 ? 7.168 -13.469 -0.796 1 97 81 LYS A CA 1
ATOM 692 C C . LYS A 1 81 ? 6.379 -14 -1.991 1 97 81 LYS A C 1
ATOM 694 O O . LYS A 1 81 ? 6.473 -15.18 -2.322 1 97 81 LYS A O 1
ATOM 699 N N . ARG A 1 82 ? 5.648 -13.148 -2.584 1 96.62 82 ARG A N 1
ATOM 700 C CA . ARG A 1 82 ? 4.898 -13.562 -3.764 1 96.62 82 ARG A CA 1
ATOM 701 C C . ARG A 1 82 ? 5.836 -14.023 -4.879 1 96.62 82 ARG A C 1
ATOM 703 O O . ARG A 1 82 ? 5.574 -15.023 -5.543 1 96.62 82 ARG A O 1
ATOM 710 N N . ARG A 1 83 ? 6.863 -13.266 -5.086 1 95.94 83 ARG A N 1
ATOM 711 C CA . ARG A 1 83 ? 7.836 -13.594 -6.121 1 95.94 83 ARG A CA 1
ATOM 712 C C . ARG A 1 83 ? 8.445 -14.977 -5.879 1 95.94 83 ARG A C 1
ATOM 714 O O . ARG A 1 83 ? 8.641 -15.742 -6.82 1 95.94 83 ARG A O 1
ATOM 721 N N . GLU A 1 84 ? 8.75 -15.18 -4.703 1 97.25 84 GLU A N 1
ATOM 722 C CA . GLU A 1 84 ? 9.281 -16.484 -4.355 1 97.25 84 GLU A CA 1
ATOM 723 C C . GLU A 1 84 ? 8.305 -17.609 -4.715 1 97.25 84 GLU A C 1
ATOM 725 O O . GLU A 1 84 ? 8.688 -18.625 -5.289 1 97.25 84 GLU A O 1
ATOM 730 N N . LEU A 1 85 ? 7.098 -17.391 -4.355 1 97.69 85 LEU A N 1
ATOM 731 C CA . LEU A 1 85 ? 6.07 -18.375 -4.648 1 97.69 85 LEU A CA 1
ATOM 732 C C . LEU A 1 85 ? 5.875 -18.531 -6.152 1 97.69 85 LEU A C 1
ATOM 734 O O . LEU A 1 85 ? 5.691 -19.656 -6.648 1 97.69 85 LEU A O 1
ATOM 738 N N . TYR A 1 86 ? 5.906 -17.406 -6.867 1 97.5 86 TYR A N 1
ATOM 739 C CA . TYR A 1 86 ? 5.812 -17.484 -8.32 1 97.5 86 TYR A CA 1
ATOM 740 C C . TYR A 1 86 ? 6.93 -18.328 -8.898 1 97.5 86 TYR A C 1
ATOM 742 O O . TYR A 1 86 ? 6.695 -19.156 -9.797 1 97.5 86 TYR A O 1
ATOM 750 N N . ASN A 1 87 ? 8.094 -18.141 -8.383 1 97.81 87 ASN A N 1
ATOM 751 C CA . ASN A 1 87 ? 9.227 -18.906 -8.859 1 97.81 87 ASN A CA 1
ATOM 752 C C . ASN A 1 87 ? 9.047 -20.406 -8.586 1 97.81 87 ASN A C 1
ATOM 754 O O . ASN A 1 87 ? 9.336 -21.234 -9.445 1 97.81 87 ASN A O 1
ATOM 758 N N . LEU A 1 88 ? 8.586 -20.719 -7.453 1 97.75 88 LEU A N 1
ATOM 759 C CA . LEU A 1 88 ? 8.305 -22.109 -7.109 1 97.75 88 LEU A CA 1
ATOM 760 C C . LEU A 1 88 ? 7.227 -22.688 -8.016 1 97.75 88 LEU A C 1
ATOM 762 O O . LEU A 1 88 ? 7.344 -23.828 -8.477 1 97.75 88 LEU A O 1
ATOM 766 N N . MET A 1 89 ? 6.238 -21.922 -8.289 1 97.69 89 MET A N 1
ATOM 767 C CA . MET A 1 89 ? 5.148 -22.359 -9.156 1 97.69 89 MET A CA 1
ATOM 768 C C . MET A 1 89 ? 5.66 -22.656 -10.562 1 97.69 89 MET A C 1
ATOM 770 O O . MET A 1 89 ? 5.273 -23.672 -11.164 1 97.69 89 MET A O 1
ATOM 774 N N . LYS A 1 90 ? 6.516 -21.828 -11.039 1 97.44 90 LYS A N 1
ATOM 775 C CA . LYS A 1 90 ? 7.062 -22.016 -12.375 1 97.44 90 LYS A CA 1
ATOM 776 C C . LYS A 1 90 ? 7.852 -23.328 -12.469 1 97.44 90 LYS A C 1
ATOM 778 O O . LYS A 1 90 ? 7.902 -23.953 -13.531 1 97.44 90 LYS A O 1
ATOM 783 N N . GLN A 1 91 ? 8.453 -23.734 -11.383 1 97.12 91 GLN A N 1
ATOM 784 C CA . GLN A 1 91 ? 9.266 -24.938 -11.359 1 97.12 91 GLN A CA 1
ATOM 785 C C . GLN A 1 91 ? 8.391 -26.172 -11.164 1 97.12 91 GLN A C 1
ATOM 787 O O . GLN A 1 91 ? 8.867 -27.312 -11.312 1 97.12 91 GLN A O 1
ATOM 792 N N . SER A 1 92 ? 7.098 -25.922 -10.828 1 96.94 92 SER A N 1
ATOM 793 C CA . SER A 1 92 ? 6.219 -27.047 -10.484 1 96.94 92 SER A CA 1
ATOM 794 C C . SER A 1 92 ? 4.949 -27.031 -11.328 1 96.94 92 SER A C 1
ATOM 796 O O . SER A 1 92 ? 3.875 -27.391 -10.852 1 96.94 92 SER A O 1
ATOM 798 N N . LEU A 1 93 ? 5.039 -26.578 -12.5 1 95.5 93 LEU A N 1
ATOM 799 C CA . LEU A 1 93 ? 3.893 -26.375 -13.375 1 95.5 93 LEU A CA 1
ATOM 800 C C . LEU A 1 93 ? 3.154 -27.672 -13.633 1 95.5 93 LEU A C 1
ATOM 802 O O . LEU A 1 93 ? 1.973 -27.672 -13.984 1 95.5 93 LEU A O 1
ATOM 806 N N . ASN A 1 94 ? 3.809 -28.875 -13.531 1 96.25 94 ASN A N 1
ATOM 807 C CA . ASN A 1 94 ? 3.178 -30.156 -13.797 1 96.25 94 ASN A CA 1
ATOM 808 C C . ASN A 1 94 ? 2.82 -30.875 -12.5 1 96.25 94 ASN A C 1
ATOM 810 O O . ASN A 1 94 ? 2.639 -32.094 -12.492 1 96.25 94 ASN A O 1
ATOM 814 N N . GLN A 1 95 ? 2.785 -30.141 -11.422 1 96.94 95 GLN A N 1
ATOM 815 C CA . GLN A 1 95 ? 2.447 -30.703 -10.117 1 96.94 95 GLN A CA 1
ATOM 816 C C . GLN A 1 95 ? 1.22 -30.016 -9.531 1 96.94 95 GLN A C 1
ATOM 818 O O . GLN A 1 95 ? 1.347 -29.125 -8.672 1 96.94 95 GLN A O 1
ATOM 823 N N . PRO A 1 96 ? 0.057 -30.438 -9.844 1 95.88 96 PRO A N 1
ATOM 824 C CA . PRO A 1 96 ? -1.186 -29.734 -9.492 1 95.88 96 PRO A CA 1
ATOM 825 C C . PRO A 1 96 ? -1.372 -29.594 -7.98 1 95.88 96 PRO A C 1
ATOM 827 O O . PRO A 1 96 ? -1.851 -28.547 -7.516 1 95.88 96 PRO A O 1
ATOM 830 N N . GLU A 1 97 ? -1.059 -30.578 -7.258 1 96.25 97 GLU A N 1
ATOM 831 C CA . GLU A 1 97 ? -1.253 -30.5 -5.812 1 96.25 97 GLU A CA 1
ATOM 832 C C . GLU A 1 97 ? -0.352 -29.438 -5.188 1 96.25 97 GLU A C 1
ATO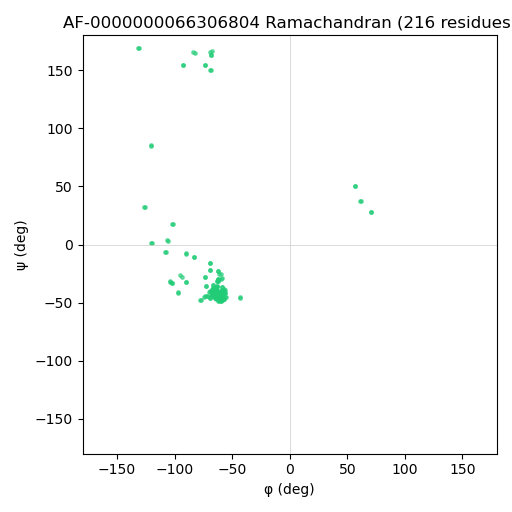M 834 O O . GLU A 1 97 ? -0.78 -28.703 -4.301 1 96.25 97 GLU A O 1
ATOM 839 N N . LEU A 1 98 ? 0.875 -29.375 -5.652 1 97 98 LEU A N 1
ATOM 840 C CA . LEU A 1 98 ? 1.804 -28.359 -5.164 1 97 98 LEU A CA 1
ATOM 841 C C . LEU A 1 98 ? 1.338 -26.969 -5.559 1 97 98 LEU A C 1
ATOM 843 O O . LEU A 1 98 ? 1.395 -26.031 -4.75 1 97 98 LEU A O 1
ATOM 847 N N . LEU A 1 99 ? 0.907 -26.875 -6.777 1 97.5 99 LEU A N 1
ATOM 848 C CA . LEU A 1 99 ? 0.415 -25.594 -7.266 1 97.5 99 LEU A CA 1
ATOM 849 C C . LEU A 1 99 ? -0.761 -25.109 -6.426 1 97.5 99 LEU A C 1
ATOM 851 O O . LEU A 1 99 ? -0.837 -23.922 -6.086 1 97.5 99 LEU A O 1
ATOM 855 N N . LYS A 1 100 ? -1.625 -26.016 -6.121 1 97.31 100 LYS A N 1
ATOM 856 C CA . LYS A 1 100 ? -2.764 -25.672 -5.277 1 97.31 100 LYS A CA 1
ATOM 857 C C . LYS A 1 100 ? -2.303 -25.125 -3.926 1 97.31 100 LYS A C 1
ATOM 859 O O . LYS A 1 100 ? -2.875 -24.172 -3.412 1 97.31 100 LYS A O 1
ATOM 864 N N . GLN A 1 101 ? -1.286 -25.703 -3.404 1 97.88 101 GLN A N 1
ATOM 865 C CA . GLN A 1 101 ? -0.737 -25.266 -2.127 1 97.88 101 GLN A CA 1
ATOM 866 C C . GLN A 1 101 ? -0.145 -23.859 -2.238 1 97.88 101 GLN A C 1
ATOM 868 O O . GLN A 1 101 ? -0.352 -23.016 -1.359 1 97.88 101 GLN A O 1
ATOM 873 N N . TYR A 1 102 ? 0.582 -23.641 -3.301 1 97.94 102 TYR A N 1
ATOM 874 C CA . TYR A 1 102 ? 1.188 -22.328 -3.512 1 97.94 102 TYR A CA 1
ATOM 875 C C . TYR A 1 102 ? 0.122 -21.266 -3.695 1 97.94 102 TYR A C 1
ATOM 877 O O . TYR A 1 102 ? 0.265 -20.141 -3.195 1 97.94 102 TYR A O 1
ATOM 885 N N . ILE A 1 103 ? -0.927 -21.578 -4.418 1 97.75 103 ILE A N 1
ATOM 886 C CA . ILE A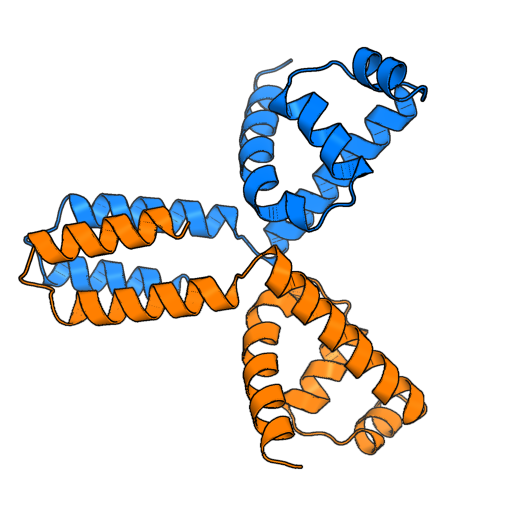 1 103 ? -2.025 -20.641 -4.625 1 97.75 103 ILE A CA 1
ATOM 887 C C . ILE A 1 103 ? -2.67 -20.312 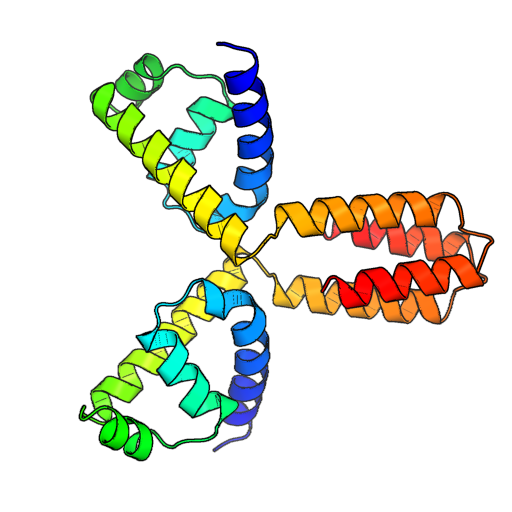-3.281 1 97.75 103 ILE A C 1
ATOM 889 O O . ILE A 1 103 ? -2.961 -19.141 -3.004 1 97.75 103 ILE A O 1
ATOM 893 N N . THR A 1 104 ? -2.854 -21.328 -2.422 1 97.69 104 THR A N 1
ATOM 894 C CA . THR A 1 104 ? -3.412 -21.109 -1.093 1 97.69 104 THR A CA 1
ATOM 895 C C . THR A 1 104 ? -2.51 -20.188 -0.271 1 97.69 104 THR A C 1
ATOM 897 O O . THR A 1 104 ? -2.992 -19.281 0.417 1 97.69 104 THR A O 1
ATOM 900 N N . GLN A 1 105 ? -1.247 -20.406 -0.345 1 97.56 105 GLN A N 1
ATOM 901 C CA . GLN A 1 105 ? -0.29 -19.562 0.359 1 97.56 105 GLN A CA 1
ATOM 902 C C . GLN A 1 105 ? -0.368 -18.125 -0.13 1 97.56 105 GLN A C 1
ATOM 904 O O . GLN A 1 105 ? -0.3 -17.188 0.668 1 97.56 105 GLN A O 1
ATOM 909 N N . LEU A 1 106 ? -0.486 -17.969 -1.456 1 97.38 106 LEU A N 1
ATOM 910 C CA . LEU A 1 106 ? -0.631 -16.641 -2.041 1 97.38 106 LEU A CA 1
ATOM 911 C C . LEU A 1 106 ? -1.886 -15.945 -1.518 1 97.38 106 LEU A C 1
ATOM 913 O O . LEU A 1 106 ? -1.848 -14.766 -1.164 1 97.38 106 LEU A O 1
ATOM 917 N N . GLU A 1 107 ? -2.963 -16.656 -1.438 1 96.44 107 GLU A N 1
ATOM 918 C CA . GLU A 1 107 ? -4.223 -16.125 -0.938 1 96.44 107 GLU A CA 1
ATOM 919 C C . GLU A 1 107 ? -4.102 -15.695 0.523 1 96.44 107 GLU A C 1
ATOM 921 O O . GLU A 1 107 ? -4.688 -14.695 0.935 1 96.44 107 GLU A O 1
ATOM 926 N N . GLU A 1 108 ? -3.336 -16.422 1.266 1 94.38 108 GLU A N 1
ATOM 927 C CA . GLU A 1 108 ? -3.146 -16.125 2.682 1 94.38 108 GLU A CA 1
ATOM 928 C C . GLU A 1 108 ? -2.262 -14.906 2.877 1 94.38 108 GLU A C 1
ATOM 930 O O . GLU A 1 108 ? -2.33 -14.242 3.914 1 94.38 108 GLU A O 1
ATOM 935 N N . LEU A 1 109 ? -1.406 -14.695 1.91 1 90.94 109 LEU A N 1
ATOM 936 C CA . LEU A 1 109 ? -0.49 -13.562 1.947 1 90.94 109 LEU A CA 1
ATOM 937 C C . LEU A 1 109 ? -1.243 -12.25 1.76 1 90.94 109 LEU A C 1
ATOM 939 O O . LEU A 1 109 ? -0.735 -11.18 2.109 1 90.94 109 LEU A O 1
ATOM 943 N N . GLU A 1 110 ? -2.428 -12.352 1.161 1 83.62 110 GLU A N 1
ATOM 944 C CA . GLU A 1 110 ? -3.168 -11.133 0.825 1 83.62 110 GLU A CA 1
ATOM 945 C C . GLU A 1 110 ? -3.971 -10.633 2.021 1 83.62 110 GLU A C 1
ATOM 947 O O . GLU A 1 110 ? -4.336 -11.414 2.904 1 83.62 110 GLU A O 1
ATOM 952 N N . MET B 1 1 ? -30.656 5.012 2.838 1 40.22 1 MET B N 1
ATOM 953 C CA . MET B 1 1 ? -29.359 5.055 2.193 1 40.22 1 MET B CA 1
ATOM 954 C C . MET B 1 1 ? -29.438 4.547 0.759 1 40.22 1 MET B C 1
ATOM 956 O O . MET B 1 1 ? -29.891 3.424 0.519 1 40.22 1 MET B O 1
ATOM 960 N N . GLY B 1 2 ? -29.25 5.379 -0.112 1 46.22 2 GLY B N 1
ATOM 961 C CA . GLY B 1 2 ? -29.547 4.949 -1.469 1 46.22 2 GLY B CA 1
ATOM 962 C C . GLY B 1 2 ? -28.578 3.904 -1.991 1 46.22 2 GLY B C 1
ATOM 963 O O . GLY B 1 2 ? -27.594 3.572 -1.323 1 46.22 2 GLY B O 1
ATOM 964 N N . GLN B 1 3 ? -28.938 3.271 -3.07 1 44.25 3 GLN B N 1
ATOM 965 C CA . GLN B 1 3 ? -28.125 2.264 -3.762 1 44.25 3 GLN B CA 1
ATOM 966 C C . GLN B 1 3 ? -26.672 2.693 -3.861 1 44.25 3 GLN B C 1
ATOM 968 O O . GLN B 1 3 ? -25.766 1.878 -3.68 1 44.25 3 GLN B O 1
ATOM 973 N N . ASN B 1 4 ? -26.281 4.039 -4.262 1 45.38 4 ASN B N 1
ATOM 974 C CA . ASN B 1 4 ? -24.953 4.625 -4.355 1 45.38 4 ASN B CA 1
ATOM 975 C C . ASN B 1 4 ? -24.234 4.598 -3.008 1 45.38 4 ASN B C 1
ATOM 977 O O . ASN B 1 4 ? -23.016 4.469 -2.955 1 45.38 4 ASN B O 1
ATOM 981 N N . ASP B 1 5 ? -25.062 4.656 -1.941 1 58.09 5 ASP B N 1
ATOM 982 C CA . ASP B 1 5 ? -24.516 4.676 -0.583 1 58.09 5 ASP B CA 1
ATOM 983 C C . ASP B 1 5 ? -23.969 3.309 -0.19 1 58.09 5 ASP B C 1
ATOM 985 O O . ASP B 1 5 ? -22.906 3.223 0.448 1 58.09 5 ASP B O 1
ATOM 989 N N . LEU B 1 6 ? -24.672 2.299 -0.669 1 55.12 6 LEU B N 1
ATOM 990 C CA . LEU B 1 6 ? -24.266 0.942 -0.316 1 55.12 6 LEU B CA 1
ATOM 991 C C . LEU B 1 6 ? -22.938 0.583 -0.975 1 55.12 6 LEU B C 1
ATOM 993 O O . LEU B 1 6 ? -22.062 -0.031 -0.346 1 55.12 6 LEU B O 1
ATOM 997 N N . VAL B 1 7 ? -22.906 0.905 -2.199 1 56.62 7 VAL B N 1
ATOM 998 C CA . VAL B 1 7 ? -21.703 0.591 -2.961 1 56.62 7 VAL B CA 1
ATOM 999 C C . VAL B 1 7 ? -20.516 1.344 -2.377 1 56.62 7 VAL B C 1
ATOM 1001 O O . VAL B 1 7 ? -19.406 0.792 -2.268 1 56.62 7 VAL B O 1
ATOM 1004 N N . LYS B 1 8 ? -20.75 2.502 -2.053 1 68.69 8 LYS B N 1
ATOM 1005 C CA . LYS B 1 8 ? -19.703 3.293 -1.414 1 68.69 8 LYS B CA 1
ATOM 1006 C C . LYS B 1 8 ? -19.281 2.678 -0.081 1 68.69 8 LYS B C 1
ATOM 1008 O O . LYS B 1 8 ? -18.094 2.65 0.252 1 68.69 8 LYS B O 1
ATOM 1013 N N . THR B 1 9 ? -20.188 2.061 0.507 1 80.19 9 THR B N 1
ATOM 1014 C CA . THR B 1 9 ? -19.938 1.443 1.805 1 80.19 9 THR B CA 1
ATOM 1015 C C . THR B 1 9 ? -19.094 0.182 1.65 1 80.19 9 THR B C 1
ATOM 1017 O O . THR B 1 9 ? -18.125 -0.016 2.389 1 80.19 9 THR B O 1
ATOM 1020 N N . LEU B 1 10 ? -19.484 -0.611 0.666 1 82.31 10 LEU B N 1
ATOM 1021 C CA . LEU B 1 10 ? -18.734 -1.849 0.472 1 82.31 10 LEU B CA 1
ATOM 1022 C C . LEU B 1 10 ? -17.297 -1.555 0.07 1 82.31 10 LEU B C 1
ATOM 1024 O O . LEU B 1 10 ? -16.359 -2.164 0.599 1 82.31 10 LEU B O 1
ATOM 1028 N N . ARG B 1 11 ? -17.109 -0.639 -0.864 1 88.88 11 ARG B N 1
ATOM 1029 C CA . ARG B 1 11 ? -15.773 -0.249 -1.311 1 88.88 11 ARG B CA 1
ATOM 1030 C C . ARG B 1 11 ? -14.938 0.27 -0.147 1 88.88 11 ARG B C 1
ATOM 1032 O O . ARG B 1 11 ? -13.766 -0.101 -0.002 1 88.88 11 ARG B O 1
ATOM 1039 N N . MET B 1 12 ? -15.539 0.996 0.657 1 91.5 12 MET B N 1
ATOM 1040 C CA . MET B 1 12 ? -14.812 1.558 1.79 1 91.5 12 MET B CA 1
ATOM 1041 C C . MET B 1 12 ? -14.375 0.46 2.756 1 91.5 12 MET B C 1
ATOM 1043 O O . MET B 1 12 ? -13.297 0.539 3.346 1 91.5 12 MET B O 1
ATOM 1047 N N . ASN B 1 13 ? -15.195 -0.565 2.895 1 89.94 13 ASN B N 1
ATOM 1048 C CA . ASN B 1 13 ? -14.82 -1.689 3.748 1 89.94 13 ASN B CA 1
ATOM 1049 C C . ASN B 1 13 ? -13.547 -2.371 3.25 1 89.94 13 ASN B C 1
ATOM 1051 O O . ASN B 1 13 ? -12.648 -2.672 4.039 1 89.94 13 ASN B O 1
ATOM 1055 N N . TYR B 1 14 ? -13.523 -2.475 1.979 1 91.62 14 TYR B N 1
ATOM 1056 C CA . TYR B 1 14 ? -12.344 -3.107 1.4 1 91.62 14 TYR B CA 1
ATOM 1057 C C . TYR B 1 14 ? -11.125 -2.191 1.501 1 91.62 14 TYR B C 1
ATOM 1059 O O . TYR B 1 14 ? -10.039 -2.627 1.896 1 91.62 14 TYR B O 1
ATOM 1067 N N . LEU B 1 15 ? -11.328 -0.969 1.186 1 95 15 LEU B N 1
ATOM 1068 C CA . LEU B 1 15 ? -10.219 -0.02 1.236 1 95 15 LEU B CA 1
ATOM 1069 C C . LEU B 1 15 ? -9.703 0.138 2.662 1 95 15 LEU B C 1
ATOM 1071 O O . LEU B 1 15 ? -8.5 0.287 2.879 1 95 15 LEU B O 1
ATOM 1075 N N . PHE B 1 16 ? -10.625 0.093 3.58 1 93.81 16 PHE B N 1
ATOM 1076 C CA . PHE B 1 16 ? -10.258 0.217 4.984 1 93.81 16 PHE B CA 1
ATOM 1077 C C . PHE B 1 16 ? -9.258 -0.859 5.379 1 93.81 16 PHE B C 1
ATOM 1079 O O . PHE B 1 16 ? -8.273 -0.579 6.078 1 93.81 16 PHE B O 1
ATOM 1086 N N . ASP B 1 17 ? -9.422 -2.004 4.93 1 92.19 17 ASP B N 1
ATOM 1087 C CA . ASP B 1 17 ? -8.555 -3.127 5.273 1 92.19 17 ASP B CA 1
ATOM 1088 C C . ASP B 1 17 ? -7.125 -2.881 4.805 1 92.19 17 ASP B C 1
ATOM 1090 O O . ASP B 1 17 ? -6.168 -3.287 5.465 1 92.19 17 ASP B O 1
ATOM 1094 N N . PHE B 1 18 ? -6.953 -2.197 3.758 1 94.94 18 PHE B N 1
ATOM 1095 C CA . PHE B 1 18 ? -5.645 -2.006 3.141 1 94.94 18 PHE B CA 1
ATOM 1096 C C . PHE B 1 18 ? -4.953 -0.771 3.709 1 94.94 18 PHE B C 1
ATOM 1098 O O . PHE B 1 18 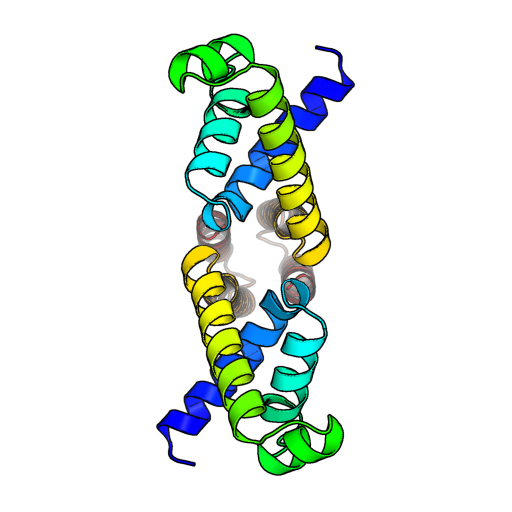? -3.73 -0.749 3.854 1 94.94 18 PHE B O 1
ATOM 1105 N N . TYR B 1 19 ? -5.77 0.187 4.059 1 96.56 19 TYR B N 1
ATOM 1106 C CA . TYR B 1 19 ? -5.117 1.475 4.258 1 96.56 19 TYR B CA 1
ATOM 1107 C C . TYR B 1 19 ? -5.328 1.976 5.684 1 96.56 19 TYR B C 1
ATOM 1109 O O . TYR B 1 19 ? -4.789 3.016 6.07 1 96.56 19 TYR B O 1
ATOM 1117 N N . GLN B 1 20 ? -6.012 1.24 6.562 1 95.06 20 GLN B N 1
ATOM 1118 C CA . GLN B 1 20 ? -6.328 1.709 7.906 1 95.06 20 GLN B CA 1
ATOM 1119 C C . GLN B 1 20 ? -5.059 1.957 8.719 1 95.06 20 GLN B C 1
ATOM 1121 O O . GLN B 1 20 ? -5.023 2.84 9.578 1 95.06 20 GLN B O 1
ATOM 1126 N N . SER B 1 21 ? -4.074 1.217 8.398 1 96.06 21 SER B N 1
ATOM 1127 C CA . SER B 1 21 ? -2.846 1.334 9.172 1 96.06 21 SER B CA 1
ATOM 1128 C C . SER B 1 21 ? -2.162 2.674 8.93 1 96.06 21 SER B C 1
ATOM 1130 O O . SER B 1 21 ? -1.287 3.082 9.695 1 96.06 21 SER B O 1
ATOM 1132 N N . LEU B 1 22 ? -2.518 3.404 7.883 1 96.44 22 LEU B N 1
ATOM 1133 C CA . LEU B 1 22 ? -1.937 4.699 7.551 1 96.44 22 LEU B CA 1
ATOM 1134 C C . LEU B 1 22 ? -2.713 5.832 8.219 1 96.44 22 LEU B C 1
ATOM 1136 O O . LEU B 1 22 ? -2.293 6.992 8.172 1 96.44 22 LEU B O 1
ATOM 1140 N N . LEU B 1 23 ? -3.822 5.484 8.82 1 96.81 23 LEU B N 1
ATOM 1141 C CA . LEU B 1 23 ? -4.707 6.488 9.398 1 96.81 23 LEU B CA 1
ATOM 1142 C C . LEU B 1 23 ? -4.375 6.727 10.867 1 96.81 23 LEU B C 1
ATOM 1144 O O . LEU B 1 23 ? -3.793 5.859 11.523 1 96.81 23 LEU B O 1
ATOM 1148 N N . THR B 1 24 ? -4.703 7.883 11.32 1 96.06 24 THR B N 1
ATOM 1149 C CA . THR B 1 24 ? -4.609 8.125 12.758 1 96.06 24 THR B CA 1
ATOM 1150 C C . THR B 1 24 ? -5.648 7.309 13.516 1 96.06 24 THR B C 1
ATOM 1152 O O . THR B 1 24 ? -6.613 6.82 12.922 1 96.06 24 THR B O 1
ATOM 1155 N N . ASN B 1 25 ? -5.477 7.152 14.836 1 96 25 ASN B N 1
ATOM 1156 C CA . ASN B 1 25 ? -6.434 6.414 15.656 1 96 25 ASN B CA 1
ATOM 1157 C C . ASN B 1 25 ? -7.832 7.02 15.57 1 96 25 ASN B C 1
ATOM 1159 O O . ASN B 1 25 ? -8.82 6.293 15.469 1 96 25 ASN B O 1
ATOM 1163 N N . LYS B 1 26 ? -7.855 8.281 15.562 1 95.75 26 LYS B N 1
ATOM 1164 C CA . LYS B 1 26 ? -9.148 8.961 15.492 1 95.75 26 LYS B CA 1
ATOM 1165 C C . LYS B 1 26 ? -9.852 8.656 14.172 1 95.75 26 LYS B C 1
ATOM 1167 O O . LYS B 1 26 ? -11.031 8.297 14.156 1 95.75 26 LYS B O 1
ATOM 1172 N N . GLN B 1 27 ? -9.133 8.75 13.102 1 95.81 27 GLN B N 1
ATOM 1173 C CA . GLN B 1 27 ? -9.664 8.461 11.773 1 95.81 27 GLN B CA 1
ATOM 1174 C C . GLN B 1 27 ? -10.141 7.012 11.672 1 95.81 27 GLN B C 1
ATOM 1176 O O . GLN B 1 27 ? -11.25 6.746 11.203 1 95.81 27 GLN B O 1
ATOM 1181 N N . LYS B 1 28 ? -9.312 6.195 12.188 1 95.75 28 LYS B N 1
ATOM 1182 C CA . LYS B 1 28 ? -9.602 4.766 12.156 1 95.75 28 LYS B CA 1
ATOM 1183 C C . LYS B 1 28 ? -10.867 4.449 12.945 1 95.75 28 LYS B C 1
ATOM 1185 O O . LYS B 1 28 ? -11.75 3.738 12.453 1 95.75 28 LYS B O 1
ATOM 1190 N N . ASN B 1 29 ? -10.93 4.996 14.055 1 95.44 29 ASN B N 1
ATOM 1191 C CA . ASN B 1 29 ? -12.07 4.73 14.93 1 95.44 29 ASN B CA 1
ATOM 1192 C C . ASN B 1 29 ? -13.383 5.207 14.312 1 95.44 29 ASN B C 1
ATOM 1194 O O . ASN B 1 29 ? -14.367 4.477 14.297 1 95.44 29 ASN B O 1
ATOM 1198 N N . TYR B 1 30 ? -13.367 6.391 13.797 1 95.5 30 TYR B N 1
ATOM 1199 C CA . TYR B 1 30 ? -14.562 6.941 13.188 1 95.5 30 TYR B CA 1
ATOM 1200 C C . TYR B 1 30 ? -15.023 6.078 12.016 1 95.5 30 TYR B C 1
ATOM 1202 O O . TYR B 1 30 ? -16.219 5.754 11.906 1 95.5 30 TYR B O 1
ATOM 1210 N N . LEU B 1 31 ? -14.125 5.719 11.188 1 94.06 31 LEU B N 1
ATOM 1211 C CA . LEU B 1 31 ? -14.453 4.93 10.008 1 94.06 31 LEU B CA 1
ATOM 1212 C C . LEU B 1 31 ? -14.977 3.553 10.398 1 94.06 31 LEU B C 1
ATOM 1214 O O . LEU B 1 31 ? -15.977 3.084 9.844 1 94.06 31 LEU B O 1
ATOM 1218 N N . GLU B 1 32 ? -14.266 2.99 11.344 1 94.12 32 GLU B N 1
ATOM 1219 C CA . GLU B 1 32 ? -14.664 1.659 11.805 1 94.12 32 GLU B CA 1
ATOM 1220 C C . GLU B 1 32 ? -16.078 1.667 12.367 1 94.12 32 GLU B C 1
ATOM 1222 O O . GLU B 1 32 ? -16.906 0.828 12 1 94.12 32 GLU B O 1
ATOM 1227 N N . LEU B 1 33 ? -16.375 2.584 13.164 1 95.44 33 LEU B N 1
ATOM 1228 C CA . LEU B 1 33 ? -17.688 2.656 13.797 1 95.44 33 LEU B CA 1
ATOM 1229 C C . LEU B 1 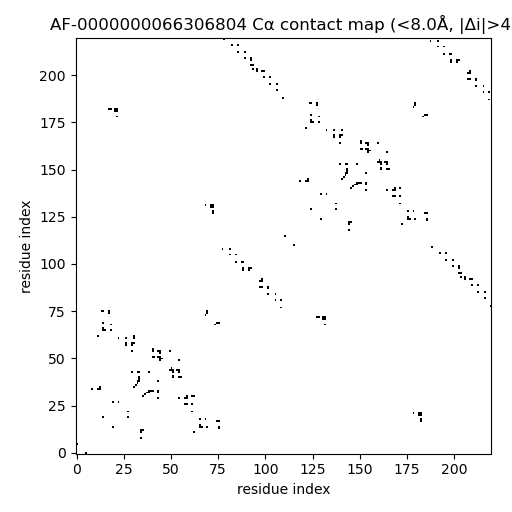33 ? -18.781 2.91 12.758 1 95.44 33 LEU B C 1
ATOM 1231 O O . LEU B 1 33 ? -19.828 2.25 12.773 1 95.44 33 LEU B O 1
ATOM 1235 N N . PHE B 1 34 ? -18.562 3.74 11.844 1 95.06 34 PHE B N 1
ATOM 1236 C CA . PHE B 1 34 ? -19.562 4.145 10.867 1 95.06 34 PHE B CA 1
ATOM 1237 C C . PHE B 1 34 ? -19.75 3.082 9.789 1 95.06 34 PHE B C 1
ATOM 1239 O O . PHE B 1 34 ? -20.859 2.623 9.539 1 95.06 34 PHE B O 1
ATOM 1246 N N . TYR B 1 35 ? -18.641 2.615 9.266 1 91.81 35 TYR B N 1
ATOM 1247 C CA . TYR B 1 35 ? -18.75 1.776 8.078 1 91.81 35 TYR B CA 1
ATOM 1248 C C . TYR B 1 35 ? -18.75 0.299 8.453 1 91.81 35 TYR B C 1
ATOM 1250 O O . TYR B 1 35 ? -19.312 -0.528 7.723 1 91.81 35 TYR B O 1
ATOM 1258 N N . LEU B 1 36 ? -18.141 -0.013 9.57 1 89.38 36 LEU B N 1
ATOM 1259 C CA . LEU B 1 36 ? -18.016 -1.429 9.898 1 89.38 36 LEU B CA 1
ATOM 1260 C C . LEU B 1 36 ? -19 -1.827 10.984 1 89.38 36 LEU B C 1
ATOM 1262 O O . LEU B 1 36 ? -19.5 -2.953 10.992 1 89.38 36 LEU B O 1
ATOM 1266 N N . GLN B 1 37 ? -19.266 -0.922 11.805 1 92.81 37 GLN B N 1
ATOM 1267 C CA . GLN B 1 37 ? -20.109 -1.261 12.938 1 92.81 37 GLN B CA 1
ATOM 1268 C C . GLN B 1 37 ? -21.5 -0.63 12.789 1 92.81 37 GLN B C 1
ATOM 1270 O O . GLN B 1 37 ? -22.344 -0.775 13.672 1 92.81 37 GLN B O 1
ATOM 1275 N N . ASP B 1 38 ? -21.719 0.207 11.797 1 92.44 38 ASP B N 1
ATOM 1276 C CA . ASP B 1 38 ? -23.016 0.74 11.391 1 92.44 38 ASP B CA 1
ATOM 1277 C C . ASP B 1 38 ? -23.547 1.736 12.422 1 92.44 38 ASP B C 1
ATOM 1279 O O . ASP B 1 38 ? -24.75 1.81 12.664 1 92.44 38 ASP B O 1
ATOM 1283 N N . TYR B 1 39 ? -22.656 2.383 13.117 1 95.62 39 TYR B N 1
ATOM 1284 C CA . TYR B 1 39 ? -23.078 3.494 13.961 1 95.62 39 TYR B CA 1
ATOM 1285 C C . TYR B 1 39 ? -23.531 4.68 13.117 1 95.62 39 TYR B C 1
ATOM 1287 O O . TYR B 1 39 ? -23.016 4.902 12.023 1 95.62 39 TYR B O 1
ATOM 1295 N N . SER B 1 40 ? -24.422 5.41 13.664 1 94.94 40 SER B N 1
ATOM 1296 C CA . SER B 1 40 ? -24.812 6.66 13.008 1 94.94 40 SER B CA 1
ATOM 1297 C C . SER B 1 40 ? -23.844 7.785 13.375 1 94.94 40 SER B C 1
ATOM 1299 O O . SER B 1 40 ? -23.078 7.672 14.328 1 94.94 40 SER B O 1
ATOM 1301 N N . LEU B 1 41 ? -23.953 8.883 12.578 1 96.69 41 LEU B N 1
ATOM 1302 C CA . LEU B 1 41 ? -23.141 10.055 12.883 1 96.69 41 LEU B CA 1
ATOM 1303 C C . LEU B 1 41 ? -23.406 10.547 14.297 1 96.69 41 LEU B C 1
ATOM 1305 O O . LEU B 1 41 ? -22.469 10.891 15.023 1 96.69 41 LEU B O 1
ATOM 1309 N N . SER B 1 42 ? -24.688 10.469 14.695 1 97.31 42 SER B N 1
ATOM 1310 C CA . SER B 1 42 ? -25.094 10.961 16 1 97.31 42 SER B CA 1
ATOM 1311 C C . SER B 1 42 ? -24.547 10.07 17.125 1 97.31 42 SER B C 1
ATOM 1313 O O . SER B 1 42 ? -24.094 10.57 18.156 1 97.31 42 SER B O 1
ATOM 1315 N N . GLU B 1 43 ? -24.578 8.828 16.953 1 97.81 43 GLU B N 1
ATOM 1316 C CA . GLU B 1 43 ? -24.047 7.887 17.938 1 97.81 43 GLU B CA 1
ATOM 1317 C C . GLU B 1 43 ? -22.547 8.086 18.156 1 97.81 43 GLU B C 1
ATOM 1319 O O . GLU B 1 43 ? -22.062 8.039 19.281 1 97.81 43 GLU B O 1
ATOM 1324 N N . ILE B 1 44 ? -21.875 8.32 17.047 1 97.69 44 ILE B N 1
ATOM 1325 C CA . ILE B 1 44 ? -20.422 8.547 17.125 1 97.69 44 ILE B CA 1
ATOM 1326 C C . ILE B 1 44 ? -20.141 9.875 17.828 1 97.69 44 ILE B C 1
ATOM 1328 O O . ILE B 1 44 ? -19.266 9.961 18.688 1 97.69 44 ILE B O 1
ATOM 1332 N N . ALA B 1 45 ? -20.938 10.867 17.5 1 97.69 45 ALA B N 1
ATOM 1333 C CA . ALA B 1 45 ? -20.797 12.18 18.125 1 97.69 45 ALA B CA 1
ATOM 1334 C C . ALA B 1 45 ? -20.984 12.086 19.641 1 97.69 45 ALA B C 1
ATOM 1336 O O . ALA B 1 45 ? -20.203 12.664 20.406 1 97.69 45 ALA B O 1
ATOM 1337 N N . ASP B 1 46 ? -21.922 11.32 20.062 1 97.31 46 ASP B N 1
ATOM 1338 C CA . ASP B 1 46 ? -22.203 11.125 21.469 1 97.31 46 ASP B CA 1
ATOM 1339 C C . ASP B 1 46 ? -21.062 10.375 22.172 1 97.31 46 ASP B C 1
ATOM 1341 O O . ASP B 1 46 ? -20.672 10.727 23.281 1 97.31 46 ASP B O 1
ATOM 1345 N N . THR B 1 47 ? -20.562 9.398 21.469 1 95.44 47 THR B N 1
ATOM 1346 C CA . THR B 1 47 ? -19.531 8.531 22.016 1 95.44 47 THR B CA 1
ATOM 1347 C C . THR B 1 47 ? -18.25 9.336 22.297 1 95.44 47 THR B C 1
ATOM 1349 O O . THR B 1 47 ? -17.594 9.117 23.312 1 95.44 47 THR B O 1
ATOM 1352 N N . PHE B 1 48 ? -17.938 10.242 21.422 1 96.38 48 PHE B N 1
ATOM 1353 C CA . PHE B 1 48 ? -16.672 10.945 21.516 1 96.38 48 PHE B CA 1
ATOM 1354 C C . PHE B 1 48 ? -16.875 12.375 21.984 1 96.38 48 PHE B C 1
ATOM 1356 O O . PHE B 1 48 ? -15.922 13.164 22.031 1 96.38 48 PHE B O 1
ATOM 1363 N N . GLU B 1 49 ? -18.125 12.695 22.297 1 97.06 49 GLU B N 1
ATOM 1364 C CA . GLU B 1 49 ? -18.469 14.008 22.828 1 97.06 49 GLU B CA 1
ATOM 1365 C C . GLU B 1 49 ? -18.016 15.125 21.891 1 97.06 49 GLU B C 1
ATOM 1367 O O . GLU B 1 49 ? -17.344 16.062 22.312 1 97.06 49 GLU B O 1
ATOM 1372 N N . VAL B 1 50 ? -18.375 14.977 20.609 1 97.38 50 VAL B N 1
ATOM 1373 C CA . VAL B 1 50 ? -18.141 15.977 19.578 1 97.38 50 VAL B CA 1
ATOM 1374 C C . VAL B 1 50 ? -19.422 16.219 18.781 1 97.38 50 VAL B C 1
ATOM 1376 O O . VAL B 1 50 ? -20.422 15.516 18.969 1 97.38 50 VAL B O 1
ATOM 1379 N N . SER B 1 51 ? -19.422 17.219 17.984 1 97.19 51 SER B N 1
ATOM 1380 C CA . SER B 1 51 ? -20.609 17.516 17.172 1 97.19 51 SER B CA 1
ATOM 1381 C C . SER B 1 51 ? -20.766 16.516 16.031 1 97.19 51 SER B C 1
ATOM 1383 O O . SER B 1 51 ? -19.766 15.969 15.547 1 97.19 51 SER B O 1
ATOM 1385 N N . ARG B 1 52 ? -22 16.406 15.656 1 96.69 52 ARG B N 1
ATOM 1386 C CA . ARG B 1 52 ? -22.312 15.562 14.508 1 96.69 52 ARG B CA 1
ATOM 1387 C C . ARG B 1 52 ? -21.578 16.047 13.258 1 96.69 52 ARG B C 1
ATOM 1389 O O . ARG B 1 52 ? -21.094 15.242 12.469 1 96.69 52 ARG B O 1
ATOM 1396 N N . GLN B 1 53 ? -21.469 17.281 13.156 1 97.44 53 GLN B N 1
ATOM 1397 C CA . GLN B 1 53 ? -20.797 17.875 12.008 1 97.44 53 GLN B CA 1
ATOM 1398 C C . GLN B 1 53 ? -19.312 17.531 11.992 1 97.44 53 GLN B C 1
ATOM 1400 O O . GLN B 1 53 ? -18.75 17.25 10.938 1 97.44 53 GLN B O 1
ATOM 1405 N N . ALA B 1 54 ? -18.719 17.531 13.117 1 96.88 54 ALA B N 1
ATOM 1406 C CA . ALA B 1 54 ? -17.297 17.203 13.227 1 96.88 54 ALA B CA 1
ATOM 1407 C C . ALA B 1 54 ? -17.047 15.75 12.812 1 96.88 54 ALA B C 1
ATOM 1409 O O . ALA B 1 54 ? -16.062 15.453 12.141 1 96.88 54 ALA B O 1
ATOM 1410 N N . VAL B 1 55 ? -17.969 14.922 13.227 1 97.38 55 VAL B N 1
ATOM 1411 C CA . VAL B 1 55 ? -17.875 13.508 12.859 1 97.38 55 VAL B CA 1
ATOM 1412 C C . VAL B 1 55 ? -18.031 13.352 11.352 1 97.38 55 VAL B C 1
ATOM 1414 O O . VAL B 1 55 ? -17.203 12.688 10.703 1 97.38 55 VAL B O 1
ATOM 1417 N N . TYR B 1 56 ? -18.969 14.023 10.859 1 96.69 56 TYR B N 1
ATOM 1418 C CA . TYR B 1 56 ? -19.219 13.953 9.422 1 96.69 56 TYR B CA 1
ATOM 1419 C C . TYR B 1 56 ? -18 14.422 8.633 1 96.69 56 TYR B C 1
ATOM 1421 O O . TYR B 1 56 ? -17.562 13.75 7.703 1 96.69 56 TYR B O 1
ATOM 1429 N N . ASP B 1 57 ? -17.484 15.461 9.016 1 97.31 57 ASP B N 1
ATOM 1430 C CA . ASP B 1 57 ? -16.344 16.047 8.312 1 97.31 57 ASP B CA 1
ATOM 1431 C C . ASP B 1 57 ? -15.133 15.109 8.359 1 97.31 57 ASP B C 1
ATOM 1433 O O . ASP B 1 57 ? -14.422 14.953 7.363 1 97.31 57 ASP B O 1
ATOM 1437 N N . ASN B 1 58 ? -14.891 14.617 9.445 1 96.88 58 ASN B N 1
ATOM 1438 C CA . ASN B 1 58 ? -13.758 13.711 9.594 1 96.88 58 ASN B CA 1
ATOM 1439 C C . ASN B 1 58 ? -13.906 12.469 8.727 1 96.88 58 ASN B C 1
ATOM 1441 O O . ASN B 1 58 ? -12.961 12.062 8.047 1 96.88 58 ASN B O 1
ATOM 1445 N N . ILE B 1 59 ? -15.078 11.852 8.812 1 95.5 59 ILE B N 1
ATOM 1446 C CA . ILE B 1 59 ? -15.336 10.641 8.047 1 95.5 59 ILE B CA 1
ATOM 1447 C C . ILE B 1 59 ? -15.18 10.938 6.555 1 95.5 59 ILE B C 1
ATOM 1449 O O . ILE B 1 59 ? -14.555 10.156 5.824 1 95.5 59 ILE B O 1
ATOM 1453 N N . ARG B 1 60 ? -15.734 11.992 6.203 1 95.06 60 ARG B N 1
ATOM 1454 C CA . ARG B 1 60 ? -15.641 12.383 4.801 1 95.06 60 ARG B CA 1
ATOM 1455 C C . ARG B 1 60 ? -14.188 12.57 4.383 1 95.06 60 ARG B C 1
ATOM 1457 O O . ARG B 1 60 ? -13.75 12.016 3.377 1 95.06 60 ARG B O 1
ATOM 1464 N N . ARG B 1 61 ? -13.391 13.297 5.133 1 96.56 61 ARG B N 1
ATOM 1465 C CA . ARG B 1 61 ? -11.992 13.57 4.816 1 96.56 61 ARG B CA 1
ATOM 1466 C C . ARG B 1 61 ? -11.164 12.289 4.844 1 96.56 61 ARG B C 1
ATOM 1468 O O . ARG B 1 61 ? -10.273 12.102 4.016 1 96.56 61 ARG B O 1
ATOM 1475 N N . THR B 1 62 ? -11.469 11.539 5.785 1 96.75 62 THR B N 1
ATOM 1476 C CA . THR B 1 62 ? -10.758 10.266 5.887 1 96.75 62 THR B CA 1
ATOM 1477 C C . THR B 1 62 ? -11.07 9.375 4.684 1 96.75 62 THR B C 1
ATOM 1479 O O . THR B 1 62 ? -10.18 8.711 4.148 1 96.75 62 THR B O 1
ATOM 1482 N N . GLY B 1 63 ? -12.32 9.336 4.328 1 94.75 63 GLY B N 1
ATOM 1483 C CA . GLY B 1 63 ? -12.688 8.617 3.119 1 94.75 63 GLY B CA 1
ATOM 1484 C C . GLY B 1 63 ? -11.945 9.094 1.888 1 94.75 63 GLY B C 1
ATOM 1485 O O . GLY B 1 63 ? -11.438 8.289 1.108 1 94.75 63 GLY B O 1
ATOM 1486 N N . ASP B 1 64 ? -11.883 10.383 1.756 1 96.06 64 ASP B N 1
ATOM 1487 C CA . ASP B 1 64 ? -11.148 10.977 0.641 1 96.06 64 ASP B CA 1
ATOM 1488 C C . ASP B 1 64 ? -9.672 10.57 0.683 1 96.06 64 ASP B C 1
ATOM 1490 O O . ASP B 1 64 ? -9.07 10.297 -0.355 1 96.06 64 ASP B O 1
ATOM 1494 N N . LEU B 1 65 ? -9.148 10.578 1.859 1 96.38 65 LEU B N 1
ATOM 1495 C CA . LEU B 1 65 ? -7.746 10.211 2.051 1 96.38 65 LEU B CA 1
ATOM 1496 C C . LEU B 1 65 ? -7.504 8.766 1.626 1 96.38 65 LEU B C 1
ATOM 1498 O O . LEU B 1 65 ? -6.543 8.477 0.908 1 96.38 65 LEU B O 1
ATOM 1502 N N . VAL B 1 66 ? -8.367 7.902 2.033 1 96.19 66 VAL B N 1
ATOM 1503 C CA . VAL B 1 66 ? -8.266 6.484 1.701 1 96.19 66 VAL B CA 1
ATOM 1504 C C . VAL B 1 66 ? -8.391 6.297 0.191 1 96.19 66 VAL B C 1
ATOM 1506 O O . VAL B 1 66 ? -7.629 5.535 -0.412 1 96.19 66 VAL B O 1
ATOM 1509 N N . GLU B 1 67 ? -9.258 7.016 -0.422 1 96.12 67 GLU B N 1
ATOM 1510 C CA . GLU B 1 67 ? -9.406 6.961 -1.873 1 96.12 67 GLU B CA 1
ATOM 1511 C C . GLU B 1 67 ? -8.172 7.508 -2.578 1 96.12 67 GLU B C 1
ATOM 1513 O O . GLU B 1 67 ? -7.762 6.988 -3.619 1 96.12 67 GLU B O 1
ATOM 1518 N N . ASP B 1 68 ? -7.68 8.477 -2.004 1 96.81 68 ASP B N 1
ATOM 1519 C CA . ASP B 1 68 ? -6.445 9.023 -2.561 1 96.81 68 ASP B CA 1
ATOM 1520 C C . ASP B 1 68 ? -5.312 8.008 -2.494 1 96.81 68 ASP B C 1
ATOM 1522 O O . ASP B 1 68 ? -4.574 7.828 -3.465 1 96.81 68 ASP B O 1
ATOM 1526 N N . TYR B 1 69 ? -5.164 7.309 -1.344 1 96.88 69 TYR B N 1
ATOM 1527 C CA . TYR B 1 69 ? -4.172 6.246 -1.224 1 96.88 69 TYR B CA 1
ATOM 1528 C C . TYR B 1 69 ? -4.375 5.184 -2.299 1 96.88 69 TYR B C 1
ATOM 1530 O O . TYR B 1 69 ? -3.414 4.727 -2.918 1 96.88 69 TYR B O 1
ATOM 1538 N N . GLU B 1 70 ? -5.621 4.859 -2.525 1 97.44 70 GLU B N 1
ATOM 1539 C CA . GLU B 1 70 ? -5.902 3.82 -3.512 1 97.44 70 GLU B CA 1
ATOM 1540 C C . GLU B 1 70 ? -5.547 4.285 -4.922 1 97.44 70 GLU B C 1
ATOM 1542 O O . GLU B 1 70 ? -5.059 3.496 -5.734 1 97.44 70 GLU B O 1
ATOM 1547 N N . SER B 1 71 ? -5.836 5.52 -5.23 1 97.06 71 SER B N 1
ATOM 1548 C CA . SER B 1 71 ? -5.496 6.043 -6.547 1 97.06 71 SER B CA 1
ATOM 1549 C C . SER B 1 71 ? -3.988 6.023 -6.777 1 97.06 71 SER B C 1
ATOM 1551 O O . SER B 1 71 ? -3.531 5.891 -7.914 1 97.06 71 SER B O 1
ATOM 1553 N N . LYS B 1 72 ? -3.24 6.004 -5.672 1 95.56 72 LYS B N 1
ATOM 1554 C CA . LYS B 1 72 ? -1.785 6.078 -5.758 1 95.56 72 LYS B CA 1
ATOM 1555 C C . LYS B 1 72 ? -1.157 4.691 -5.684 1 95.56 72 LYS B C 1
ATOM 1557 O O . LYS B 1 72 ? -0.256 4.367 -6.461 1 95.56 72 LYS B O 1
ATOM 1562 N N . LEU B 1 73 ? -1.683 3.889 -4.816 1 95.88 73 LEU B N 1
ATOM 1563 C CA . LEU B 1 73 ? -1.025 2.617 -4.535 1 95.88 73 LEU B CA 1
ATOM 1564 C C . LEU B 1 73 ? -1.737 1.47 -5.242 1 95.88 73 LEU B C 1
ATOM 1566 O O . LEU B 1 73 ? -1.12 0.448 -5.551 1 95.88 73 LEU B O 1
ATOM 1570 N N . ARG B 1 74 ? -3.121 1.591 -5.383 1 96.06 74 ARG B N 1
ATOM 1571 C CA . ARG B 1 74 ? -3.953 0.63 -6.098 1 96.06 74 ARG B CA 1
ATOM 1572 C C . ARG B 1 74 ? -3.879 -0.749 -5.453 1 96.06 74 ARG B C 1
ATOM 1574 O O . ARG B 1 74 ? -3.842 -1.766 -6.148 1 96.06 74 ARG B O 1
ATOM 1581 N N . LEU B 1 75 ? -3.812 -0.751 -4.145 1 95.88 75 LEU B N 1
ATOM 1582 C CA . LEU B 1 75 ? -3.695 -2.029 -3.449 1 95.88 75 LEU B CA 1
ATOM 1583 C C . LEU B 1 75 ? -4.949 -2.875 -3.652 1 95.88 75 LEU B C 1
ATOM 1585 O O . LEU B 1 75 ? -4.859 -4.07 -3.939 1 95.88 75 LEU B O 1
ATOM 1589 N N . TYR B 1 76 ? -6.137 -2.316 -3.543 1 96 76 TYR B N 1
ATOM 1590 C CA . TYR B 1 76 ? -7.383 -3.061 -3.701 1 96 76 TYR B CA 1
ATOM 1591 C C . TYR B 1 76 ? -7.57 -3.512 -5.145 1 96 76 TYR B C 1
ATOM 1593 O O . TYR B 1 76 ? -7.969 -4.652 -5.398 1 96 76 TYR B O 1
ATOM 1601 N N . GLN B 1 77 ? -7.324 -2.678 -6.07 1 95.88 77 GLN B N 1
ATOM 1602 C CA . GLN B 1 77 ? -7.449 -3.02 -7.48 1 95.88 77 GLN B CA 1
ATOM 1603 C C . GLN B 1 77 ? -6.57 -4.215 -7.84 1 95.88 77 GLN B C 1
ATOM 1605 O O . GLN B 1 77 ? -7.027 -5.152 -8.5 1 95.88 77 GLN B O 1
ATOM 1610 N N . ARG B 1 78 ? -5.316 -4.172 -7.395 1 94.88 78 ARG B N 1
ATOM 1611 C CA . ARG B 1 78 ? -4.387 -5.258 -7.68 1 94.88 78 ARG B CA 1
ATOM 1612 C C . ARG B 1 78 ? -4.805 -6.543 -6.973 1 94.88 78 ARG B C 1
ATOM 1614 O O . ARG B 1 78 ? -4.656 -7.637 -7.516 1 94.88 78 ARG B O 1
ATOM 1621 N N . PHE B 1 79 ? -5.289 -6.328 -5.781 1 95.69 79 PHE B N 1
ATOM 1622 C CA . PHE B 1 79 ? -5.789 -7.469 -5.02 1 95.69 79 PHE B CA 1
ATOM 1623 C C . PHE B 1 79 ? -6.91 -8.172 -5.777 1 95.69 79 PHE B C 1
ATOM 1625 O O . PHE B 1 79 ? -6.906 -9.398 -5.906 1 95.69 79 PHE B O 1
ATOM 1632 N N . GLU B 1 80 ? -7.82 -7.426 -6.254 1 95.44 80 GLU B N 1
ATOM 1633 C CA . GLU B 1 80 ? -8.945 -7.984 -6.996 1 95.44 80 GLU B CA 1
ATOM 1634 C C . GLU B 1 80 ? -8.477 -8.711 -8.25 1 95.44 80 GLU B C 1
ATOM 1636 O O . GLU B 1 80 ? -8.961 -9.805 -8.562 1 95.44 80 GLU B O 1
ATOM 1641 N N . LYS B 1 81 ? -7.543 -8.117 -8.898 1 97 81 LYS B N 1
ATOM 1642 C CA . LYS B 1 81 ? -7.008 -8.727 -10.109 1 97 81 LYS B CA 1
ATOM 1643 C C . LYS B 1 81 ? -6.254 -10.016 -9.797 1 97 81 LYS B C 1
ATOM 1645 O O . LYS B 1 81 ? -6.379 -11.008 -10.516 1 97 81 LYS B O 1
ATOM 1650 N N . ARG B 1 82 ? -5.504 -9.969 -8.773 1 96.56 82 ARG B N 1
ATOM 1651 C CA . ARG B 1 82 ? -4.781 -11.172 -8.375 1 96.56 82 ARG B CA 1
ATOM 1652 C C . ARG B 1 82 ? -5.746 -12.305 -8.031 1 96.56 82 ARG B C 1
ATOM 1654 O O . ARG B 1 82 ? -5.52 -13.453 -8.406 1 96.56 82 ARG B O 1
ATOM 1661 N N . ARG B 1 83 ? -6.758 -11.961 -7.301 1 95.94 83 ARG B N 1
ATOM 1662 C CA . ARG B 1 83 ? -7.75 -12.961 -6.906 1 95.94 83 ARG B CA 1
ATOM 1663 C C . ARG B 1 83 ? -8.398 -13.602 -8.133 1 95.94 83 ARG B C 1
ATOM 1665 O O . ARG B 1 83 ? -8.633 -14.812 -8.148 1 95.94 83 ARG B O 1
ATOM 1672 N N . GLU B 1 84 ? -8.688 -12.797 -9.008 1 97.25 84 GLU B N 1
ATOM 1673 C CA . GLU B 1 84 ? -9.258 -13.32 -10.25 1 97.25 84 GLU B CA 1
ATOM 1674 C C . GLU B 1 84 ? -8.305 -14.32 -10.906 1 97.25 84 GLU B C 1
ATOM 1676 O O . GLU B 1 84 ? -8.734 -15.398 -11.344 1 97.25 84 GLU B O 1
ATOM 1681 N N . LEU B 1 85 ? -7.102 -13.953 -10.984 1 97.69 85 LEU B N 1
ATOM 1682 C CA . LEU B 1 85 ? -6.105 -14.828 -11.594 1 97.69 85 LEU B CA 1
ATOM 1683 C C . LEU B 1 85 ? -5.938 -16.109 -10.781 1 97.69 85 LEU B C 1
ATOM 1685 O O . LEU B 1 85 ? -5.793 -17.188 -11.352 1 97.69 85 LEU B O 1
ATOM 1689 N N . TYR B 1 86 ? -5.945 -15.961 -9.461 1 97.5 86 TYR B N 1
ATOM 1690 C CA . TYR B 1 86 ? -5.871 -17.141 -8.609 1 97.5 86 TYR B CA 1
ATOM 1691 C C . TYR B 1 86 ? -7.02 -18.094 -8.906 1 97.5 86 TYR B C 1
ATOM 1693 O O . TYR B 1 86 ? -6.82 -19.312 -8.992 1 97.5 86 TYR B O 1
ATOM 1701 N N . ASN B 1 87 ? -8.172 -17.547 -9.055 1 97.81 87 ASN B N 1
ATOM 1702 C CA . ASN B 1 87 ? -9.336 -18.375 -9.352 1 97.81 87 ASN B CA 1
ATOM 1703 C C . ASN B 1 87 ? -9.195 -19.094 -10.695 1 97.81 87 ASN B C 1
ATOM 1705 O O . ASN B 1 87 ? -9.516 -20.266 -10.805 1 97.81 87 ASN B O 1
ATOM 1709 N N . LEU B 1 88 ? -8.727 -18.406 -11.648 1 97.75 88 LEU B N 1
ATOM 1710 C CA . LEU B 1 88 ? -8.477 -19 -12.953 1 97.75 88 LEU B CA 1
ATOM 1711 C C . LEU B 1 88 ? -7.426 -20.109 -12.859 1 97.75 88 LEU B C 1
ATOM 1713 O O . LEU B 1 88 ? -7.578 -21.172 -13.453 1 97.75 88 LEU B O 1
ATOM 1717 N N . MET B 1 89 ? -6.418 -19.859 -12.102 1 97.69 89 MET B N 1
ATOM 1718 C CA . MET B 1 89 ? -5.352 -20.844 -11.922 1 97.69 89 MET B CA 1
ATOM 1719 C C . MET B 1 89 ? -5.887 -22.125 -11.281 1 97.69 89 MET B C 1
ATOM 1721 O O . MET B 1 89 ? -5.531 -23.219 -11.695 1 97.69 89 MET B O 1
ATOM 1725 N N . LYS B 1 90 ? -6.723 -21.953 -10.328 1 97.5 90 LYS B N 1
ATOM 1726 C CA . LYS B 1 90 ? -7.293 -23.109 -9.633 1 97.5 90 LYS B CA 1
ATOM 1727 C C . LYS B 1 90 ? -8.117 -23.969 -10.586 1 97.5 90 LYS B C 1
ATOM 1729 O O . LYS B 1 90 ? -8.203 -25.188 -10.414 1 97.5 90 LYS B O 1
ATOM 1734 N N . GLN B 1 91 ? -8.719 -23.359 -11.562 1 97.12 91 GLN B N 1
ATOM 1735 C CA . GLN B 1 91 ? -9.562 -24.078 -12.516 1 97.12 91 GLN B CA 1
ATOM 1736 C C . GLN B 1 91 ? -8.719 -24.719 -13.617 1 97.12 91 GLN B C 1
ATOM 1738 O O . GLN B 1 91 ? -9.227 -25.516 -14.398 1 97.12 91 GLN B O 1
ATOM 1743 N N . SER B 1 92 ? -7.422 -24.328 -13.648 1 97 92 SER B N 1
ATOM 1744 C CA . SER B 1 92 ? -6.57 -24.766 -14.75 1 97 92 SER B CA 1
ATOM 1745 C C . SER B 1 92 ? -5.309 -25.453 -14.227 1 97 92 SER B C 1
ATOM 1747 O O . SER B 1 92 ? -4.242 -25.344 -14.836 1 97 92 SER B O 1
ATOM 1749 N N . LEU B 1 93 ? -5.398 -26.094 -13.156 1 95.5 93 LEU B N 1
ATOM 1750 C CA . LEU B 1 93 ? -4.258 -26.672 -12.461 1 95.5 93 LEU B CA 1
ATOM 1751 C C . LEU B 1 93 ? -3.555 -27.703 -13.328 1 95.5 93 LEU B C 1
ATOM 1753 O O . LEU B 1 93 ? -2.377 -28 -13.117 1 95.5 93 LEU B O 1
ATOM 1757 N N . ASN B 1 94 ? -4.238 -28.359 -14.305 1 96.25 94 ASN B N 1
ATOM 1758 C CA . ASN B 1 94 ? -3.641 -29.375 -15.164 1 96.25 94 ASN B CA 1
ATOM 1759 C C . ASN B 1 94 ? -3.287 -28.828 -16.531 1 96.25 94 ASN B C 1
ATOM 1761 O O . ASN B 1 94 ? -3.139 -29.578 -17.5 1 96.25 94 ASN B O 1
ATOM 1765 N N . GLN B 1 95 ? -3.227 -27.531 -16.625 1 97 95 GLN B N 1
ATOM 1766 C CA . GLN B 1 95 ? -2.891 -26.859 -17.875 1 97 95 GLN B CA 1
ATOM 1767 C C . GLN B 1 95 ? -1.639 -26 -17.734 1 97 95 GLN B C 1
ATOM 1769 O O . GLN B 1 95 ? -1.731 -24.781 -17.562 1 97 95 GLN B O 1
ATOM 1774 N N . PRO B 1 96 ? -0.477 -26.531 -17.875 1 95.81 96 PRO B N 1
ATOM 1775 C CA . PRO B 1 96 ? 0.789 -25.859 -17.578 1 95.81 96 PRO B CA 1
ATOM 1776 C C . PRO B 1 96 ? 0.993 -24.594 -18.406 1 95.81 96 PRO B C 1
ATOM 1778 O O . PRO B 1 96 ? 1.506 -23.594 -17.891 1 95.81 96 PRO B O 1
ATOM 1781 N N . GLU B 1 97 ? 0.658 -24.641 -19.625 1 96.25 97 GLU B N 1
ATOM 1782 C CA . GLU B 1 97 ? 0.87 -23.469 -20.469 1 96.25 97 GLU B CA 1
ATOM 1783 C C . GLU B 1 97 ? 0.004 -22.297 -20.016 1 96.25 97 GLU B C 1
ATOM 1785 O O . GLU B 1 97 ? 0.461 -21.141 -19.984 1 96.25 97 GLU B O 1
ATOM 1790 N N . LEU B 1 98 ? -1.228 -22.578 -19.656 1 96.94 98 LEU B N 1
ATOM 1791 C CA . LEU B 1 98 ? -2.121 -21.547 -19.156 1 96.94 98 LEU B CA 1
ATOM 1792 C C . LEU B 1 98 ? -1.621 -21 -17.812 1 96.94 98 LEU B C 1
ATOM 1794 O O . LEU B 1 98 ? -1.642 -19.781 -17.594 1 96.94 98 LEU B O 1
ATOM 1798 N N . LEU B 1 99 ? -1.197 -21.906 -17 1 97.56 99 LEU B N 1
ATOM 1799 C CA . LEU B 1 99 ? -0.677 -21.5 -15.695 1 97.56 99 LEU B CA 1
ATOM 1800 C C . LEU B 1 99 ? 0.522 -20.578 -15.852 1 97.56 99 LEU B C 1
ATOM 1802 O O . LEU B 1 99 ? 0.637 -19.578 -15.141 1 97.56 99 LEU B O 1
ATOM 1806 N N . LYS B 1 100 ? 1.369 -20.922 -16.766 1 97.31 100 LYS B N 1
ATOM 1807 C CA . LYS B 1 100 ? 2.527 -20.062 -17.047 1 97.31 100 LYS B CA 1
ATOM 1808 C C . LYS B 1 100 ? 2.098 -18.656 -17.438 1 97.31 100 LYS B C 1
ATOM 1810 O O . LYS B 1 100 ? 2.699 -17.672 -17.016 1 97.31 100 LYS B O 1
ATOM 1815 N N . GLN B 1 101 ? 1.064 -18.594 -18.203 1 97.81 101 GLN B N 1
ATOM 1816 C CA . GLN B 1 101 ? 0.543 -17.297 -18.641 1 97.81 101 GLN B CA 1
ATOM 1817 C C . GLN B 1 101 ? -0.012 -16.5 -17.469 1 97.81 101 GLN B C 1
ATOM 1819 O O . GLN B 1 101 ? 0.229 -15.297 -17.359 1 97.81 101 GLN B O 1
ATOM 1824 N N . TYR B 1 102 ? -0.739 -17.172 -16.625 1 97.94 102 TYR B N 1
ATOM 1825 C CA . TYR B 1 102 ? -1.312 -16.516 -15.461 1 97.94 102 TYR B CA 1
ATOM 1826 C C . TYR B 1 102 ? -0.219 -16.016 -14.516 1 97.94 102 TYR B C 1
ATOM 1828 O O . TYR B 1 102 ? -0.327 -14.93 -13.945 1 97.94 102 TYR B O 1
ATOM 1836 N N . ILE B 1 103 ? 0.812 -16.812 -14.344 1 97.75 103 ILE B N 1
ATOM 1837 C CA . ILE B 1 103 ? 1.932 -16.422 -13.5 1 97.75 103 ILE B CA 1
ATOM 1838 C C . ILE B 1 103 ? 2.602 -15.18 -14.07 1 97.75 103 ILE B C 1
ATOM 1840 O O . ILE B 1 103 ? 2.93 -14.242 -13.336 1 97.75 103 ILE B O 1
ATOM 1844 N N . THR B 1 104 ? 2.768 -15.141 -15.406 1 97.62 104 THR B N 1
ATOM 1845 C CA . THR B 1 104 ? 3.348 -13.977 -16.062 1 97.62 104 THR B CA 1
ATOM 1846 C C . THR B 1 104 ? 2.479 -12.742 -15.836 1 97.62 104 THR B C 1
ATOM 1848 O O . THR B 1 104 ? 2.994 -11.656 -15.562 1 97.62 104 THR B O 1
ATOM 1851 N N . GLN B 1 105 ? 1.212 -12.906 -15.953 1 97.56 105 GLN B N 1
ATOM 1852 C CA . GLN B 1 105 ? 0.287 -11.805 -15.711 1 97.56 105 GLN B CA 1
ATOM 1853 C C . GLN B 1 105 ? 0.399 -11.289 -14.281 1 97.56 105 GLN B C 1
ATOM 1855 O O . GLN B 1 105 ? 0.366 -10.086 -14.039 1 97.56 105 GLN B O 1
ATOM 1860 N N . LEU B 1 106 ? 0.505 -12.242 -13.328 1 97.38 106 LEU B N 1
ATOM 1861 C CA . LEU B 1 106 ? 0.679 -11.883 -11.922 1 97.38 106 LEU B CA 1
ATOM 1862 C C . LEU B 1 106 ? 1.959 -11.078 -11.727 1 97.38 106 LEU B C 1
ATOM 1864 O O . LEU B 1 106 ? 1.958 -10.062 -11.016 1 97.38 106 LEU B O 1
ATOM 1868 N N . GLU B 1 107 ? 3.012 -11.477 -12.352 1 96.44 107 GLU B N 1
ATOM 1869 C CA . GLU B 1 107 ? 4.293 -10.781 -12.258 1 96.44 107 GLU B CA 1
ATOM 1870 C C . GLU B 1 107 ? 4.203 -9.367 -12.828 1 96.44 107 GLU B C 1
ATOM 1872 O O . GLU B 1 107 ? 4.82 -8.445 -12.297 1 96.44 107 GLU B O 1
ATOM 1877 N N . GLU B 1 108 ? 3.426 -9.227 -13.852 1 94.38 108 GLU B N 1
ATOM 1878 C CA . GLU B 1 108 ? 3.264 -7.926 -14.492 1 94.38 108 GLU B CA 1
ATOM 1879 C C . GLU B 1 108 ? 2.416 -6.988 -13.633 1 94.38 108 GLU B C 1
ATOM 1881 O O . GLU B 1 108 ? 2.518 -5.77 -13.758 1 94.38 108 GLU B O 1
ATOM 1886 N N . LEU B 1 109 ? 1.546 -7.594 -12.859 1 90.88 109 LEU B N 1
ATOM 1887 C CA . LEU B 1 109 ? 0.664 -6.836 -11.977 1 90.88 109 LEU B CA 1
ATOM 1888 C C . LEU B 1 109 ? 1.453 -6.188 -10.844 1 90.88 109 LEU B C 1
ATOM 1890 O O . 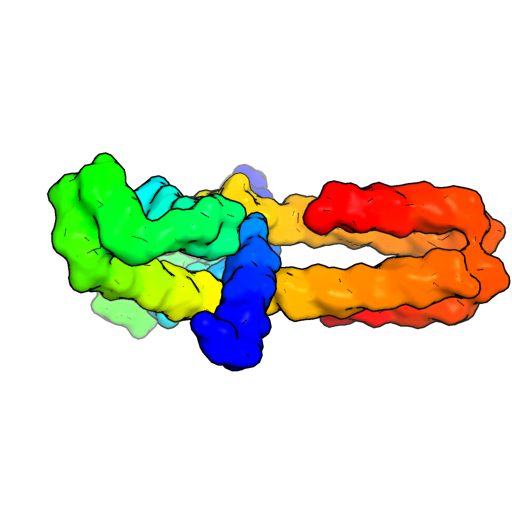LEU B 1 109 ? 0.981 -5.234 -10.219 1 90.88 109 LEU B O 1
ATOM 1894 N N . GLU B 1 110 ? 2.635 -6.758 -10.562 1 83.62 110 GLU B N 1
ATOM 1895 C CA . GLU B 1 110 ? 3.408 -6.289 -9.414 1 83.62 110 GLU B CA 1
ATOM 1896 C C . GLU B 1 110 ? 4.25 -5.07 -9.781 1 83.62 110 GLU B C 1
ATOM 1898 O O . GLU B 1 110 ? 4.621 -4.891 -10.945 1 83.62 110 GLU B O 1
#

Foldseek 3Di:
DDPVVVVLLVVLVLLCVVCVVVDDPVLNVLNCCCRPVVDDLVRVCVVVVHDSVVSVVSPVVSSVVSVVVCVVVVPSVLVVVLVVLVVVCVVCVVPVVVNVVSVVVNVVSD/DDPVVVVLLVVLVLLCVVCVVVDDPVLNVLNCCCRPVVDDLVRVCVVVVHDSVVSVVSPVVSSVVSVVCCVVVVPSVLVVVLVVLVVVCVVCVVPVVVNVVSVVVNVVSD